Protein AF-I7BKM7-F1 (afdb_monomer_lite)

Secondary structure (DSSP, 8-state):
-PPPPEEEEE--HHHHHHHS-HHHHHHHHHHHHHHHHHSEEEEEE-S-HHHHHHHHHHTT--S-EEEEGGGTEEEETTTTEEEEE--B-HHHHHHHHHHHHHTT-EEEEEETTS-EEEES--TT-GGGG--S---S------EEE--SHHHHHHHHHHS-EEEEEEE---SSHHHHHHHHHHHHHHHHHH--SEEEEEETTEEEEEETT--HHHHHHHHHT--HHHHHHHEEEEESSS--HHHHTTSSEEEEEGGGHHHHHTTT-GGG-EEE-STTHHHHHHHHTGGGTTSS--STHHHHHH-SEEE-TT--TT---SEEEEETTTTEEEE----HHHHEE------S---TTEEEEE--HHHHHHHHS---

Foldseek 3Di:
DQAFFEEEEADEVLLCVLPDDPVLVLLVLVLLLLLQVRGAYEYEYAHQPVVVLVSCVVSPRQFHWYAYQQRQWIATNNVRGTDHGDFDDLVLVLLLVVLCVVVVWKKWWQFPVSAIAIENDDPPPCPVSPDDDDPDDPDDDDHHYDDDPVVVNVCSVPTGTFKMKTFAPDPDQVVLVVVVCVSVVVSCVVDVQWDWDDFRGMIIIGGPPDDPLVSVCVVSVHDSLVNLQRYAYEYAGDDPCVSQVSHQAYEYACVCVVVCVVVVCLLRYAHEDDDSRVSVVCVVQVVSRNDNPRGVVVLLVLQPEEAADVQPPVQQRQKWKQFSVVSYTYGDRQDPCRSHDDDDPDPDDPDPGIDMDGGDPVRVVVSPDDDD

Structure (mmCIF, N/CA/C/O backbone):
data_AF-I7BKM7-F1
#
_entry.id   AF-I7BKM7-F1
#
loop_
_atom_site.group_PDB
_atom_site.id
_atom_site.type_symbol
_atom_site.label_atom_id
_atom_site.label_alt_id
_atom_site.label_comp_id
_atom_site.label_asym_id
_atom_site.label_entity_id
_atom_site.label_seq_id
_atom_site.pdbx_PDB_ins_code
_atom_site.Cartn_x
_atom_site.Cartn_y
_atom_site.Cartn_z
_atom_site.occupancy
_atom_site.B_iso_or_equiv
_atom_site.auth_seq_id
_atom_site.auth_comp_id
_atom_site.auth_asym_id
_atom_site.auth_atom_id
_atom_site.pdbx_PDB_model_num
ATOM 1 N N . MET A 1 1 ? -14.980 -18.757 15.001 1.00 40.19 1 MET A N 1
ATOM 2 C CA . MET A 1 1 ? -13.697 -18.022 15.042 1.00 40.19 1 MET A CA 1
ATOM 3 C C . MET A 1 1 ? -14.010 -16.544 15.179 1.00 40.19 1 MET A C 1
ATOM 5 O O . MET A 1 1 ? -14.786 -16.047 14.375 1.00 40.19 1 MET A O 1
ATOM 9 N N . LYS A 1 2 ? -13.504 -15.871 16.219 1.00 50.34 2 LYS A N 1
ATOM 10 C CA . LYS A 1 2 ? -13.590 -14.405 16.313 1.00 50.34 2 LYS A CA 1
ATOM 11 C C . LYS A 1 2 ? -12.584 -13.833 15.314 1.00 50.34 2 LYS A C 1
ATOM 13 O O . LYS A 1 2 ? -11.431 -14.249 15.342 1.00 50.34 2 LYS A O 1
ATOM 18 N N . THR A 1 3 ? -13.023 -12.984 14.393 1.00 55.53 3 THR A N 1
ATOM 19 C CA . THR A 1 3 ? -12.129 -12.377 13.400 1.00 55.53 3 THR A CA 1
ATOM 20 C C . THR A 1 3 ? -11.441 -11.185 14.044 1.00 55.53 3 THR A C 1
ATOM 22 O O . THR A 1 3 ? -12.110 -10.251 14.474 1.00 55.53 3 THR A O 1
ATOM 25 N N . GLU A 1 4 ? -10.120 -11.246 14.157 1.00 72.94 4 GLU A N 1
ATOM 26 C CA . GLU A 1 4 ? -9.304 -10.138 14.651 1.00 72.94 4 GLU A CA 1
ATOM 27 C C . GLU A 1 4 ? -9.425 -8.921 13.719 1.00 72.94 4 GLU A C 1
ATOM 29 O O . GLU A 1 4 ? -9.631 -9.064 12.509 1.00 72.94 4 GLU A O 1
ATOM 34 N N . LYS A 1 5 ? -9.308 -7.716 14.289 1.00 85.56 5 LYS A N 1
ATOM 35 C CA . LYS A 1 5 ? -9.273 -6.459 13.530 1.00 85.56 5 LYS A CA 1
ATOM 36 C C . LYS A 1 5 ? -8.118 -6.502 12.526 1.00 85.56 5 LYS A C 1
ATOM 38 O O . LYS A 1 5 ? -7.063 -7.078 12.795 1.00 85.56 5 LYS A O 1
ATOM 43 N N . ILE A 1 6 ? -8.319 -5.870 11.377 1.00 91.06 6 ILE A N 1
ATOM 44 C CA . ILE A 1 6 ? -7.336 -5.801 10.299 1.00 91.06 6 ILE A CA 1
ATOM 45 C C . ILE A 1 6 ? -6.818 -4.374 10.258 1.00 91.06 6 ILE A C 1
ATOM 47 O O . ILE A 1 6 ? -7.553 -3.466 9.881 1.00 91.06 6 ILE A O 1
ATOM 51 N N . VAL A 1 7 ? -5.557 -4.171 10.623 1.00 92.94 7 VAL A N 1
ATOM 52 C CA . VAL A 1 7 ? -4.920 -2.855 10.545 1.00 92.94 7 VAL A CA 1
ATOM 53 C C . VAL A 1 7 ? -3.999 -2.840 9.336 1.00 92.94 7 VAL A C 1
ATOM 55 O O . VAL A 1 7 ? -3.058 -3.624 9.250 1.00 92.94 7 VAL A O 1
ATOM 58 N N . ALA A 1 8 ? -4.286 -1.961 8.384 1.00 95.12 8 ALA A N 1
ATOM 59 C CA . ALA A 1 8 ? -3.569 -1.854 7.128 1.00 95.12 8 ALA A CA 1
ATOM 60 C C . ALA A 1 8 ? -2.887 -0.493 6.992 1.00 95.12 8 ALA A C 1
ATOM 62 O O . ALA A 1 8 ? -3.548 0.543 7.014 1.00 95.12 8 ALA A O 1
ATOM 63 N N . PHE A 1 9 ? -1.579 -0.504 6.761 1.00 93.94 9 PHE A N 1
ATOM 64 C CA . PHE A 1 9 ? -0.779 0.685 6.498 1.00 93.94 9 PHE A CA 1
ATOM 65 C C . PHE A 1 9 ? -0.341 0.726 5.037 1.00 93.94 9 PHE A C 1
ATOM 67 O O . PHE A 1 9 ? 0.301 -0.204 4.558 1.00 93.94 9 PHE A O 1
ATOM 74 N N . GLN A 1 10 ? -0.639 1.815 4.335 1.00 91.88 10 GLN A N 1
ATOM 75 C CA . GLN A 1 10 ? 0.037 2.181 3.093 1.00 91.88 10 GLN A CA 1
ATOM 76 C C . GLN A 1 10 ? 1.260 3.029 3.445 1.00 91.88 10 GLN A C 1
ATOM 78 O O . GLN A 1 10 ? 1.138 4.148 3.958 1.00 91.88 10 GLN A O 1
ATOM 83 N N . ILE A 1 11 ? 2.437 2.457 3.211 1.00 88.94 11 ILE A N 1
ATOM 84 C CA . ILE A 1 11 ? 3.701 2.921 3.773 1.00 88.94 11 ILE A CA 1
ATOM 85 C C . ILE A 1 11 ? 4.809 2.852 2.722 1.00 88.94 11 ILE A C 1
ATOM 87 O O . ILE A 1 11 ? 4.874 1.933 1.905 1.00 88.94 11 ILE A O 1
ATOM 91 N N . ASP A 1 12 ? 5.701 3.829 2.753 1.00 85.00 12 ASP A N 1
ATOM 92 C CA . ASP A 1 12 ? 6.950 3.806 1.999 1.00 85.00 12 ASP A CA 1
ATOM 93 C C . ASP A 1 12 ? 8.079 3.746 3.019 1.00 85.00 12 ASP A C 1
ATOM 95 O O . ASP A 1 12 ? 8.398 4.738 3.677 1.00 85.00 12 ASP A O 1
ATOM 99 N N . PHE A 1 13 ? 8.631 2.548 3.199 1.00 84.50 13 PHE A N 1
ATOM 100 C CA . PHE A 1 13 ? 9.679 2.300 4.184 1.00 84.50 13 PHE A CA 1
ATOM 101 C C . PHE A 1 13 ? 10.961 3.046 3.839 1.00 84.50 13 PHE A C 1
ATOM 103 O O . PHE A 1 13 ? 11.694 3.444 4.739 1.00 84.50 13 PHE A O 1
ATOM 110 N N . PHE A 1 14 ? 11.213 3.264 2.547 1.00 79.25 14 PHE A N 1
ATOM 111 C CA . PHE A 1 14 ? 12.371 4.019 2.098 1.00 79.25 14 PHE A CA 1
ATOM 112 C C . PHE A 1 14 ? 12.242 5.487 2.494 1.00 79.25 14 PHE A C 1
ATOM 114 O O . PHE A 1 14 ? 13.171 6.111 3.002 1.00 79.25 14 PHE A O 1
ATOM 121 N N . ARG A 1 15 ? 11.046 6.043 2.322 1.00 78.00 15 ARG A N 1
ATOM 122 C CA . ARG A 1 15 ? 10.747 7.386 2.801 1.00 78.00 15 ARG A CA 1
ATOM 123 C C . ARG A 1 15 ? 10.852 7.475 4.322 1.00 78.00 15 ARG A C 1
ATOM 125 O O . ARG A 1 15 ? 11.518 8.382 4.805 1.00 78.00 15 ARG A O 1
ATOM 132 N N . LEU A 1 16 ? 10.257 6.541 5.067 1.00 80.25 16 LEU A N 1
ATOM 133 C CA . LEU A 1 16 ? 10.351 6.540 6.532 1.00 80.25 16 LEU A CA 1
ATOM 134 C C . LEU A 1 16 ? 11.800 6.521 7.022 1.00 80.25 16 LEU A C 1
ATOM 136 O O . LEU A 1 16 ? 12.134 7.294 7.913 1.00 80.25 16 LEU A O 1
ATOM 140 N N . SER A 1 17 ? 12.663 5.697 6.418 1.00 78.25 17 SER A N 1
ATOM 141 C CA . SER A 1 17 ? 14.074 5.611 6.814 1.00 78.25 17 SER A CA 1
ATOM 142 C C . SER A 1 17 ? 14.863 6.899 6.581 1.00 78.25 17 SER A C 1
ATOM 144 O O . SER A 1 17 ? 15.891 7.100 7.217 1.00 78.25 17 SER A O 1
ATOM 146 N N . ASN A 1 18 ? 14.410 7.744 5.652 1.00 74.44 18 ASN A N 1
ATOM 147 C CA . ASN A 1 18 ? 15.063 9.010 5.318 1.00 74.44 18 ASN A CA 1
ATOM 148 C C . ASN A 1 18 ? 14.456 10.205 6.057 1.00 74.44 18 ASN A C 1
ATOM 150 O O . ASN A 1 18 ? 15.089 11.248 6.160 1.00 74.44 18 ASN A O 1
ATOM 154 N N . GLU A 1 19 ? 13.202 10.093 6.488 1.00 76.44 19 GLU A N 1
ATOM 155 C CA . GLU A 1 19 ? 12.421 11.227 6.967 1.00 76.44 19 GLU A CA 1
ATOM 156 C C . GLU A 1 19 ? 12.237 11.281 8.482 1.00 76.44 19 GLU A C 1
ATOM 158 O O . GLU A 1 19 ? 11.870 12.350 8.967 1.00 76.44 19 GLU A O 1
ATOM 163 N N . LEU A 1 20 ? 12.418 10.158 9.180 1.00 78.69 20 LEU A N 1
ATOM 164 C CA . LEU A 1 20 ? 12.252 10.047 10.626 1.00 78.69 20 LEU A CA 1
ATOM 165 C C . LEU A 1 20 ? 13.605 9.898 11.329 1.00 78.69 20 LEU A C 1
ATOM 167 O O . LEU A 1 20 ? 14.509 9.224 10.826 1.00 78.69 20 LEU A O 1
ATOM 171 N N . THR A 1 21 ? 13.730 10.485 12.518 1.00 83.56 21 THR A N 1
ATOM 172 C CA . THR A 1 21 ? 14.879 10.268 13.403 1.00 83.56 21 THR A CA 1
ATOM 173 C C . THR A 1 21 ? 14.883 8.843 13.956 1.00 83.56 21 THR A C 1
ATOM 175 O O . THR A 1 21 ? 13.918 8.082 13.837 1.00 83.56 21 THR A O 1
ATOM 178 N N . ARG A 1 22 ? 15.988 8.447 14.598 1.00 84.12 22 ARG A N 1
ATOM 179 C CA . ARG A 1 22 ? 16.074 7.126 15.228 1.00 84.12 22 ARG A CA 1
ATOM 180 C C . ARG A 1 22 ? 15.066 6.988 16.371 1.00 84.12 22 ARG A C 1
ATOM 182 O O . ARG A 1 22 ? 14.492 5.912 16.534 1.00 84.12 22 ARG A O 1
ATOM 189 N N . GLU A 1 23 ? 14.857 8.047 17.144 1.00 85.62 23 GLU A N 1
ATOM 190 C CA . GLU A 1 23 ? 13.867 8.098 18.219 1.00 85.62 23 GLU A CA 1
ATOM 191 C C . GLU A 1 23 ? 12.449 7.926 17.655 1.00 85.62 23 GLU A C 1
ATOM 193 O O . GLU A 1 23 ? 11.732 7.025 18.085 1.00 85.62 23 GLU A O 1
ATOM 198 N N . GLU A 1 24 ? 12.086 8.681 16.614 1.00 86.31 24 GLU A N 1
ATOM 199 C CA . GLU A 1 24 ? 10.772 8.588 15.957 1.00 86.31 24 GLU A CA 1
ATOM 200 C C . GLU A 1 24 ? 10.531 7.207 15.326 1.00 86.31 24 GLU A C 1
ATOM 202 O O . GLU A 1 24 ? 9.428 6.654 15.397 1.00 86.31 24 GLU A O 1
ATOM 207 N N . LEU A 1 25 ? 11.562 6.607 14.721 1.00 87.50 25 LEU A N 1
ATOM 208 C CA . LEU A 1 25 ? 11.489 5.236 14.214 1.00 87.50 25 LEU A CA 1
ATOM 209 C C . LEU A 1 25 ? 11.317 4.224 15.352 1.00 87.50 25 LEU A C 1
ATOM 211 O O . LEU A 1 25 ? 10.530 3.289 15.214 1.00 87.50 25 LEU A O 1
ATOM 215 N N . THR A 1 26 ? 11.985 4.425 16.488 1.00 89.31 26 THR A N 1
ATOM 216 C CA . THR A 1 26 ? 11.822 3.564 17.669 1.00 89.31 26 THR A CA 1
ATOM 217 C C . THR A 1 26 ? 10.379 3.602 18.163 1.00 89.31 26 THR A C 1
ATOM 219 O O . THR A 1 26 ? 9.762 2.549 18.332 1.00 89.31 26 THR A O 1
ATOM 222 N N . GLU A 1 27 ? 9.803 4.794 18.316 1.00 90.00 27 GLU A N 1
ATOM 223 C CA . GLU A 1 27 ? 8.405 4.971 18.726 1.00 90.00 27 GLU A CA 1
ATOM 224 C C . GLU A 1 27 ? 7.426 4.353 17.718 1.00 90.00 27 GLU A C 1
ATOM 226 O O . GLU A 1 27 ? 6.495 3.633 18.100 1.00 90.00 27 GLU A O 1
ATOM 231 N N . THR A 1 28 ? 7.680 4.569 16.423 1.00 90.88 28 THR A N 1
ATOM 232 C CA . THR A 1 28 ? 6.908 3.994 15.315 1.00 90.88 28 THR A CA 1
ATOM 233 C C . THR A 1 28 ? 6.889 2.470 15.388 1.00 90.88 28 THR A C 1
ATOM 235 O O . THR A 1 28 ? 5.823 1.853 15.382 1.00 90.88 28 THR A O 1
ATOM 238 N N . PHE A 1 29 ? 8.057 1.833 15.470 1.00 92.50 29 PHE A N 1
ATOM 239 C CA . PHE A 1 29 ? 8.153 0.376 15.474 1.00 92.50 29 PHE A CA 1
ATOM 240 C C . PHE A 1 29 ? 7.686 -0.246 16.786 1.00 92.50 29 PHE A C 1
ATOM 242 O O . PHE A 1 29 ? 7.137 -1.350 16.765 1.00 92.50 29 PHE A O 1
ATOM 249 N N . GLN A 1 30 ? 7.806 0.465 17.907 1.00 92.94 30 GLN A N 1
ATOM 250 C CA . GLN A 1 30 ? 7.190 0.053 19.162 1.00 92.94 30 GLN A CA 1
ATOM 251 C C . GLN A 1 30 ? 5.660 0.030 19.038 1.00 92.94 30 GLN A C 1
ATOM 253 O O . GLN A 1 30 ? 5.036 -0.970 19.397 1.00 92.94 30 GLN A O 1
ATOM 258 N N . LEU A 1 31 ? 5.050 1.076 18.467 1.00 92.38 31 LEU A N 1
ATOM 259 C CA . LEU A 1 31 ? 3.611 1.096 18.191 1.00 92.38 31 LEU A CA 1
ATOM 260 C C . LEU A 1 31 ? 3.207 -0.051 17.254 1.00 92.38 31 LEU A C 1
ATOM 262 O O . LEU A 1 31 ? 2.275 -0.789 17.560 1.00 92.38 31 LEU A O 1
ATOM 266 N N . LEU A 1 32 ? 3.907 -0.229 16.129 1.00 94.06 32 LEU A N 1
ATOM 267 C CA . LEU A 1 32 ? 3.598 -1.288 15.163 1.00 94.06 32 LEU A CA 1
ATOM 268 C C . LEU A 1 32 ? 3.724 -2.684 15.781 1.00 94.06 32 LEU A C 1
ATOM 270 O O . LEU A 1 32 ? 2.880 -3.541 15.520 1.00 94.06 32 LEU A O 1
ATOM 274 N N . ARG A 1 33 ? 4.734 -2.912 16.632 1.00 93.56 33 ARG A N 1
ATOM 275 C CA . ARG A 1 33 ? 4.903 -4.166 17.377 1.00 93.56 33 ARG A CA 1
ATOM 276 C C . ARG A 1 33 ? 3.692 -4.428 18.258 1.00 93.56 33 ARG A C 1
ATOM 278 O O . ARG A 1 33 ? 3.137 -5.521 18.208 1.00 93.56 33 ARG A O 1
ATOM 285 N N . GLU A 1 34 ? 3.250 -3.434 19.013 1.00 91.50 34 GLU A N 1
ATOM 286 C CA . GLU A 1 34 ? 2.069 -3.571 19.859 1.00 91.50 34 GLU A CA 1
ATOM 287 C C . GLU A 1 34 ? 0.795 -3.800 19.038 1.00 91.50 34 GLU A C 1
ATOM 289 O O . GLU A 1 34 ? 0.055 -4.735 19.331 1.00 91.50 34 GLU A O 1
ATOM 294 N N . ILE A 1 35 ? 0.567 -3.034 17.964 1.00 91.81 35 ILE A N 1
ATOM 295 C CA . ILE A 1 35 ? -0.566 -3.249 17.049 1.00 91.81 35 ILE A CA 1
ATOM 296 C C . ILE A 1 35 ? -0.562 -4.687 16.520 1.00 91.81 35 ILE A C 1
ATOM 298 O O . ILE A 1 35 ? -1.615 -5.324 16.495 1.00 91.81 35 ILE A O 1
ATOM 302 N N . SER A 1 36 ? 0.608 -5.212 16.145 1.00 91.75 36 SER A N 1
ATOM 303 C CA . SER A 1 36 ? 0.764 -6.559 15.585 1.00 91.75 36 SER A CA 1
ATOM 304 C C . SER A 1 36 ? 0.426 -7.693 16.561 1.00 91.75 36 SER A C 1
ATOM 306 O O . SER A 1 36 ? 0.129 -8.798 16.118 1.00 91.75 36 SER A O 1
ATOM 308 N N . ILE A 1 37 ? 0.457 -7.433 17.874 1.00 88.25 37 ILE A N 1
ATOM 309 C CA . ILE A 1 37 ? 0.094 -8.413 18.911 1.00 88.25 37 ILE A CA 1
ATOM 310 C C . ILE A 1 37 ? -1.428 -8.564 19.009 1.00 88.25 37 ILE A C 1
ATOM 312 O O . ILE A 1 37 ? -1.919 -9.665 19.241 1.00 88.25 37 ILE A O 1
ATOM 316 N N . TYR A 1 38 ? -2.171 -7.468 18.834 1.00 84.94 38 TYR A N 1
ATOM 317 C CA . TYR A 1 38 ? -3.627 -7.443 19.022 1.00 84.94 38 TYR A CA 1
ATOM 318 C C . TYR A 1 38 ? -4.425 -7.532 17.711 1.00 84.94 38 TYR A C 1
ATOM 320 O O . TYR A 1 38 ? -5.642 -7.717 17.744 1.00 84.94 38 TYR A O 1
ATOM 328 N N . ASN A 1 39 ? -3.772 -7.359 16.557 1.00 89.06 39 ASN A N 1
ATOM 329 C CA . ASN A 1 39 ? -4.437 -7.196 15.266 1.00 89.06 39 ASN A CA 1
ATOM 330 C C . ASN A 1 39 ? -3.701 -7.927 14.141 1.00 89.06 39 ASN A C 1
ATOM 332 O O . ASN A 1 39 ? -2.481 -8.095 14.159 1.00 89.06 39 ASN A O 1
ATOM 336 N N . GLN A 1 40 ? -4.442 -8.239 13.078 1.00 92.19 40 GLN A N 1
ATOM 337 C CA . GLN A 1 40 ? -3.869 -8.676 11.811 1.00 92.19 40 GLN A CA 1
ATOM 338 C C . GLN A 1 40 ? -3.280 -7.463 11.084 1.00 92.19 40 GLN A C 1
ATOM 340 O O . GLN A 1 40 ? -4.003 -6.664 10.484 1.00 92.19 40 GLN A O 1
ATOM 345 N N . LEU A 1 41 ? -1.959 -7.313 11.177 1.00 95.38 41 LEU A N 1
ATOM 346 C CA . LEU A 1 41 ? -1.224 -6.171 10.641 1.00 95.38 41 LEU A CA 1
ATOM 347 C C . LEU A 1 41 ? -0.777 -6.408 9.193 1.00 95.38 41 LEU A C 1
ATOM 349 O O . LEU A 1 41 ? -0.091 -7.385 8.889 1.00 95.38 41 LEU A O 1
ATOM 353 N N . PHE A 1 42 ? -1.131 -5.481 8.307 1.00 96.81 42 PHE A N 1
ATOM 354 C CA . PHE A 1 42 ? -0.770 -5.491 6.893 1.00 96.81 42 PHE A CA 1
ATOM 355 C C . PHE A 1 42 ? -0.044 -4.206 6.511 1.00 96.81 42 PHE A C 1
ATOM 357 O O . PHE A 1 42 ? -0.519 -3.109 6.794 1.00 96.81 42 PHE A O 1
ATOM 364 N N . PHE A 1 43 ? 1.062 -4.335 5.789 1.00 96.00 43 PHE A N 1
ATOM 365 C CA . PHE A 1 43 ? 1.772 -3.215 5.186 1.00 96.00 43 PHE A CA 1
ATOM 366 C C . PHE A 1 43 ? 1.727 -3.336 3.673 1.00 96.00 43 PHE A C 1
ATOM 368 O O . PHE A 1 43 ? 2.180 -4.329 3.113 1.00 96.00 43 PHE A O 1
ATOM 375 N N . PHE A 1 44 ? 1.209 -2.316 3.010 1.00 94.00 44 PHE A N 1
ATOM 376 C CA . PHE A 1 44 ? 1.226 -2.174 1.566 1.00 94.00 44 PHE A CA 1
ATOM 377 C C . PHE A 1 44 ? 2.318 -1.188 1.188 1.00 94.00 44 PHE A C 1
ATOM 379 O O . PHE A 1 44 ? 2.321 -0.053 1.669 1.00 94.00 44 PHE A O 1
ATOM 386 N N . THR A 1 45 ? 3.241 -1.619 0.334 1.00 89.44 45 THR A N 1
ATOM 387 C CA . THR A 1 45 ? 4.382 -0.796 -0.051 1.00 89.44 45 THR A CA 1
ATOM 388 C C . THR A 1 45 ? 4.815 -1.048 -1.489 1.00 89.44 45 THR A C 1
ATOM 390 O O . THR A 1 45 ? 4.708 -2.166 -2.001 1.00 89.44 45 THR A O 1
ATOM 393 N N . ASN A 1 46 ? 5.334 0.005 -2.115 1.00 80.81 46 ASN A N 1
ATOM 394 C CA . ASN A 1 46 ? 6.067 -0.075 -3.378 1.00 80.81 46 ASN A CA 1
ATOM 395 C C . ASN A 1 46 ? 7.584 0.049 -3.150 1.00 80.81 46 ASN A C 1
ATOM 397 O O . ASN A 1 46 ? 8.352 0.060 -4.105 1.00 80.81 46 ASN A O 1
ATOM 401 N N . SER A 1 47 ? 8.043 0.134 -1.893 1.00 79.56 47 SER A N 1
ATOM 402 C CA . SER A 1 47 ? 9.472 0.079 -1.591 1.00 79.56 47 SER A CA 1
ATOM 403 C C . SER A 1 47 ? 10.053 -1.279 -2.033 1.00 79.56 47 SER A C 1
ATOM 405 O O . SER A 1 47 ? 9.354 -2.298 -1.961 1.00 79.56 47 SER A O 1
ATOM 407 N N . PRO A 1 48 ? 11.336 -1.340 -2.444 1.00 75.56 48 PRO A N 1
ATOM 408 C CA . PRO A 1 48 ? 11.960 -2.589 -2.869 1.00 75.56 48 PRO A CA 1
ATOM 409 C C . PRO A 1 48 ? 11.834 -3.695 -1.813 1.00 75.56 48 PRO A C 1
ATOM 411 O O . PRO A 1 48 ? 11.986 -3.449 -0.611 1.00 75.56 48 PRO A O 1
ATOM 414 N N . CYS A 1 49 ? 11.575 -4.921 -2.273 1.00 81.88 49 CYS A N 1
ATOM 415 C CA . CYS A 1 49 ? 11.311 -6.084 -1.420 1.00 81.88 49 CYS A CA 1
ATOM 416 C C . CYS A 1 49 ? 12.461 -6.346 -0.432 1.00 81.88 49 CYS A C 1
ATOM 418 O O . CYS A 1 49 ? 12.241 -6.351 0.779 1.00 81.88 49 CYS A O 1
ATOM 420 N N . ASP A 1 50 ? 13.693 -6.482 -0.933 1.00 80.31 50 ASP A N 1
ATOM 421 C CA . ASP A 1 50 ? 14.863 -6.803 -0.102 1.00 80.31 50 ASP A CA 1
ATOM 422 C C . ASP A 1 50 ? 15.172 -5.704 0.917 1.00 80.31 50 ASP A C 1
ATOM 424 O O . ASP A 1 50 ? 15.440 -5.997 2.085 1.00 80.31 50 ASP A O 1
ATOM 428 N N . PHE A 1 51 ? 15.062 -4.438 0.499 1.00 81.38 51 PHE A N 1
ATOM 429 C CA . PHE A 1 51 ? 15.201 -3.295 1.398 1.00 81.38 51 PHE A CA 1
ATOM 430 C C . PHE A 1 51 ? 14.172 -3.360 2.525 1.00 81.38 51 PHE A C 1
ATOM 432 O O . PHE A 1 51 ? 14.532 -3.273 3.694 1.00 81.38 51 PHE A O 1
ATOM 439 N N . THR A 1 52 ? 12.899 -3.553 2.182 1.00 86.56 52 THR A N 1
ATOM 440 C CA . THR A 1 52 ? 11.813 -3.552 3.162 1.00 86.56 52 THR A CA 1
ATOM 441 C C . THR A 1 52 ? 11.946 -4.708 4.147 1.00 86.56 52 THR A C 1
ATOM 443 O O . THR A 1 52 ? 11.805 -4.507 5.349 1.00 86.56 52 THR A O 1
ATOM 446 N N . ILE A 1 53 ? 12.245 -5.918 3.661 1.00 88.94 53 ILE A N 1
ATOM 447 C CA . ILE A 1 53 ? 12.440 -7.092 4.522 1.00 88.94 53 ILE A CA 1
ATOM 448 C C . ILE A 1 53 ? 13.597 -6.847 5.490 1.00 88.94 53 ILE A C 1
ATOM 450 O O . ILE A 1 53 ? 13.467 -7.142 6.678 1.00 88.94 53 ILE A O 1
ATOM 454 N N . LYS A 1 54 ? 14.713 -6.289 5.005 1.00 85.88 54 LYS A N 1
ATOM 455 C CA . LYS A 1 54 ? 15.850 -5.932 5.856 1.00 85.88 54 LYS A CA 1
ATOM 456 C C . LYS A 1 54 ? 15.470 -4.862 6.880 1.00 85.88 54 LYS A C 1
ATOM 458 O O . LYS A 1 54 ? 15.700 -5.068 8.061 1.00 85.88 54 LYS A O 1
ATOM 463 N N . PHE A 1 55 ? 14.826 -3.780 6.450 1.00 87.38 55 PHE A N 1
ATOM 464 C CA . PHE A 1 55 ? 14.415 -2.681 7.323 1.00 87.38 55 PHE A CA 1
ATOM 465 C C . PHE A 1 55 ? 13.501 -3.164 8.458 1.00 87.38 55 PHE A C 1
ATOM 467 O O . PHE A 1 55 ? 13.739 -2.875 9.623 1.00 87.38 55 PHE A O 1
ATOM 474 N N . ILE A 1 56 ? 12.497 -3.979 8.136 1.00 91.12 56 ILE A N 1
ATOM 475 C CA . ILE A 1 56 ? 11.589 -4.580 9.121 1.00 91.12 56 ILE A CA 1
ATOM 476 C C . ILE A 1 56 ? 12.325 -5.499 10.109 1.00 91.12 56 ILE A C 1
ATOM 478 O O . ILE A 1 56 ? 11.973 -5.530 11.289 1.00 91.12 56 ILE A O 1
ATOM 482 N N . ARG A 1 57 ? 13.336 -6.244 9.641 1.00 89.31 57 ARG A N 1
ATOM 483 C CA . ARG A 1 57 ? 14.179 -7.100 10.492 1.00 89.31 57 ARG A CA 1
ATOM 484 C C . ARG A 1 57 ? 15.077 -6.287 11.417 1.00 89.31 57 ARG A C 1
ATOM 486 O O . ARG A 1 57 ? 15.156 -6.624 12.591 1.00 89.31 57 ARG A O 1
ATOM 493 N N . ASP A 1 58 ? 15.700 -5.227 10.907 1.00 88.56 58 ASP A N 1
ATOM 494 C CA . ASP A 1 58 ? 16.581 -4.341 11.679 1.00 88.56 58 ASP A CA 1
ATOM 495 C C . ASP A 1 58 ? 15.816 -3.646 12.823 1.00 88.56 58 ASP A C 1
ATOM 497 O O . ASP A 1 58 ? 16.382 -3.387 13.882 1.00 88.56 58 ASP A O 1
ATOM 501 N N . TRP A 1 59 ? 14.513 -3.405 12.636 1.00 90.31 59 TRP A N 1
ATOM 502 C CA . TRP A 1 59 ? 13.601 -2.874 13.657 1.00 90.31 59 TRP A CA 1
ATOM 503 C C . TRP A 1 59 ? 12.796 -3.949 14.412 1.00 90.31 59 TRP A C 1
ATOM 505 O O . TRP A 1 59 ? 11.891 -3.630 15.188 1.00 90.31 59 TRP A O 1
ATOM 515 N N . GLU A 1 60 ? 13.127 -5.227 14.206 1.00 91.62 60 GLU A N 1
ATOM 516 C CA . GLU A 1 60 ? 12.606 -6.373 14.955 1.00 91.62 60 GLU A CA 1
ATOM 517 C C . GLU A 1 60 ? 11.066 -6.434 15.056 1.00 91.62 60 GLU A C 1
ATOM 519 O O . GLU A 1 60 ? 10.503 -6.736 16.114 1.00 91.62 60 GLU A O 1
ATOM 524 N N . LEU A 1 61 ? 10.334 -6.131 13.981 1.00 93.50 61 LEU A N 1
ATOM 525 C CA . LEU A 1 61 ? 8.881 -6.315 14.000 1.00 93.50 61 LEU A CA 1
ATOM 526 C C . LEU A 1 61 ? 8.552 -7.824 13.941 1.00 93.50 61 LEU A C 1
ATOM 528 O O . LEU A 1 61 ? 9.001 -8.492 13.009 1.00 93.50 61 LEU A O 1
ATOM 532 N N . PRO A 1 62 ? 7.785 -8.393 14.893 1.00 88.81 62 PRO A N 1
ATOM 533 C CA . PRO A 1 62 ? 7.654 -9.847 15.001 1.00 88.81 62 PRO A CA 1
ATOM 534 C C . PRO A 1 62 ? 6.539 -10.438 14.129 1.00 88.81 62 PRO A C 1
ATOM 536 O O . PRO A 1 62 ? 6.640 -11.583 13.690 1.00 88.81 62 PRO A O 1
ATOM 539 N N . LEU A 1 63 ? 5.461 -9.685 13.896 1.00 93.50 63 LEU A N 1
ATOM 540 C CA . LEU A 1 63 ? 4.222 -10.176 13.296 1.00 93.50 63 LEU A CA 1
ATOM 541 C C . LEU A 1 63 ? 3.712 -9.221 12.211 1.00 93.50 63 LEU A C 1
ATOM 543 O O . LEU A 1 63 ? 4.013 -8.028 12.204 1.00 93.50 63 LEU A O 1
ATOM 547 N N . GLY A 1 64 ? 2.907 -9.773 11.305 1.00 95.38 64 GLY A N 1
ATOM 548 C CA . GLY A 1 64 ? 2.262 -9.052 10.212 1.00 95.38 64 GLY A CA 1
ATOM 549 C C . GLY A 1 64 ? 2.645 -9.567 8.827 1.00 95.38 64 GLY A C 1
ATOM 550 O O . GLY A 1 64 ? 3.404 -10.532 8.667 1.00 95.38 64 GLY A O 1
ATOM 551 N N . TYR A 1 65 ? 2.093 -8.904 7.817 1.00 97.19 65 TYR A N 1
ATOM 552 C CA . TYR A 1 65 ? 2.283 -9.230 6.410 1.00 97.19 65 TYR A CA 1
ATOM 553 C C . TYR A 1 65 ? 2.782 -8.014 5.637 1.00 97.19 65 TYR A C 1
ATOM 555 O O . TYR A 1 65 ? 2.190 -6.937 5.708 1.00 97.19 65 TYR A O 1
ATOM 563 N N . LEU A 1 66 ? 3.843 -8.204 4.858 1.00 95.81 66 LEU A N 1
ATOM 564 C CA . LEU A 1 66 ? 4.325 -7.228 3.886 1.00 95.81 66 LEU A CA 1
ATOM 565 C C . LEU A 1 66 ? 3.737 -7.573 2.522 1.00 95.81 66 LEU A C 1
ATOM 567 O O . LEU A 1 66 ? 3.809 -8.718 2.076 1.00 95.81 66 LEU A O 1
ATOM 571 N N . ILE A 1 67 ? 3.138 -6.585 1.874 1.00 94.44 67 ILE A N 1
ATOM 572 C CA . ILE A 1 67 ? 2.483 -6.713 0.583 1.00 94.44 67 ILE A CA 1
ATOM 573 C C . ILE A 1 67 ? 3.185 -5.774 -0.394 1.00 94.44 67 ILE A C 1
ATOM 575 O O . ILE A 1 6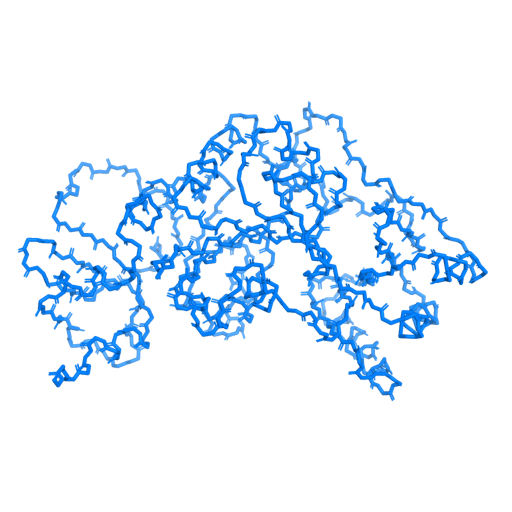7 ? 3.057 -4.552 -0.300 1.00 94.44 67 ILE A O 1
ATOM 579 N N . PHE A 1 68 ? 3.908 -6.371 -1.336 1.00 89.38 68 PHE A N 1
ATOM 580 C CA . PHE A 1 68 ? 4.755 -5.677 -2.304 1.00 89.38 68 PHE A CA 1
ATOM 581 C C . PHE A 1 68 ? 4.095 -5.576 -3.677 1.00 89.38 68 PHE A C 1
ATOM 583 O O . PHE A 1 68 ? 3.171 -6.340 -3.989 1.00 89.38 68 PHE A O 1
ATOM 590 N N . ASN A 1 69 ? 4.640 -4.697 -4.525 1.00 82.69 69 ASN A N 1
ATOM 591 C CA . ASN A 1 69 ? 4.396 -4.677 -5.971 1.00 82.69 69 ASN A CA 1
ATOM 592 C C . ASN A 1 69 ? 2.893 -4.655 -6.293 1.00 82.69 69 ASN A C 1
ATOM 594 O O . ASN A 1 69 ? 2.354 -5.551 -6.947 1.00 82.69 69 ASN A O 1
ATOM 598 N N . SER A 1 70 ? 2.188 -3.678 -5.715 1.00 78.31 70 SER A N 1
ATOM 599 C CA . SER A 1 70 ? 0.736 -3.494 -5.871 1.00 78.31 70 SER A CA 1
ATOM 600 C C . SER A 1 70 ? -0.127 -4.712 -5.484 1.00 78.31 70 SER A C 1
ATOM 602 O O . SER A 1 70 ? -1.224 -4.913 -6.012 1.00 78.31 70 SER A O 1
ATOM 604 N N . GLY A 1 71 ? 0.332 -5.535 -4.537 1.00 83.38 71 GLY A N 1
ATOM 605 C CA . GLY A 1 71 ? -0.417 -6.708 -4.073 1.00 83.38 71 GLY A CA 1
ATOM 606 C C . GLY A 1 71 ? -0.003 -8.033 -4.699 1.00 83.38 71 GLY A C 1
ATOM 607 O O . GLY A 1 71 ? -0.661 -9.037 -4.431 1.00 83.38 71 GLY A O 1
ATOM 608 N N . ALA A 1 72 ? 1.046 -8.036 -5.523 1.00 88.69 72 ALA A N 1
ATOM 609 C CA . ALA A 1 72 ? 1.512 -9.207 -6.254 1.00 88.69 72 ALA A CA 1
ATOM 610 C C . ALA A 1 72 ? 2.307 -10.201 -5.402 1.00 88.69 72 ALA A C 1
ATOM 612 O O . ALA A 1 72 ? 2.341 -11.379 -5.735 1.00 88.69 72 ALA A O 1
ATOM 613 N N . CYS A 1 73 ? 2.931 -9.762 -4.310 1.00 92.38 73 CYS A N 1
ATOM 614 C CA . CYS A 1 73 ? 3.695 -10.636 -3.425 1.00 92.38 73 CYS A CA 1
ATOM 615 C C . CYS A 1 73 ? 3.324 -10.361 -1.972 1.00 92.38 73 CYS A C 1
ATOM 617 O O . CYS A 1 73 ? 3.311 -9.207 -1.543 1.00 92.38 73 CYS A O 1
ATOM 619 N N . VAL A 1 74 ? 3.038 -11.423 -1.224 1.00 95.00 74 VAL A N 1
ATOM 620 C CA . VAL A 1 74 ? 2.797 -11.375 0.216 1.00 95.00 74 VAL A CA 1
ATOM 621 C C . VAL A 1 74 ? 3.910 -12.113 0.929 1.00 95.00 74 VAL A C 1
ATOM 623 O O . VAL A 1 74 ? 4.130 -13.300 0.691 1.00 95.00 74 VAL A O 1
ATOM 626 N N . TYR A 1 75 ? 4.557 -11.432 1.861 1.00 95.62 75 TYR A N 1
ATOM 627 C CA . TYR A 1 75 ? 5.563 -11.990 2.745 1.00 95.62 75 TYR A CA 1
ATOM 628 C C . TYR A 1 75 ? 5.051 -11.989 4.182 1.00 95.62 75 TYR A C 1
ATOM 630 O O . TYR A 1 75 ? 4.611 -10.963 4.698 1.00 95.62 75 TYR A O 1
ATOM 638 N N . SER A 1 76 ? 5.105 -13.147 4.834 1.00 96.75 76 SER A N 1
ATOM 639 C CA . SER A 1 76 ? 4.809 -13.266 6.260 1.00 96.75 76 SER A CA 1
ATOM 640 C C . SER A 1 76 ? 6.053 -12.902 7.060 1.00 96.75 76 SER A C 1
ATOM 642 O O . SER A 1 76 ? 7.091 -13.549 6.910 1.00 96.75 76 SER A O 1
ATOM 644 N N . ILE A 1 77 ? 5.940 -11.888 7.922 1.00 96.25 77 ILE A N 1
ATOM 645 C CA . ILE A 1 77 ? 7.036 -11.437 8.789 1.00 96.25 77 ILE A CA 1
ATOM 646 C C . ILE A 1 77 ? 7.415 -12.554 9.766 1.00 96.25 77 ILE A C 1
ATOM 648 O O . ILE A 1 77 ? 8.581 -12.934 9.843 1.00 96.25 77 ILE A O 1
ATOM 652 N N . ALA A 1 78 ? 6.415 -13.155 10.414 1.00 94.31 78 ALA A N 1
ATOM 653 C CA . ALA A 1 78 ? 6.606 -14.223 11.391 1.00 94.31 78 ALA A CA 1
ATOM 654 C C . ALA A 1 78 ? 7.253 -15.478 10.782 1.00 94.31 78 ALA A C 1
ATOM 656 O O . ALA A 1 78 ? 8.208 -16.022 11.329 1.00 94.31 78 ALA A O 1
ATOM 657 N N . ALA A 1 79 ? 6.752 -15.934 9.626 1.00 94.75 79 ALA A N 1
ATOM 658 C CA . ALA A 1 79 ? 7.270 -17.132 8.963 1.00 94.75 79 ALA A CA 1
ATOM 659 C C . ALA A 1 79 ? 8.520 -16.867 8.107 1.00 94.75 79 ALA A C 1
ATOM 661 O O . ALA A 1 79 ? 9.084 -17.808 7.549 1.00 94.75 79 ALA A O 1
ATOM 662 N N . GLN A 1 80 ? 8.911 -15.599 7.963 1.00 93.69 80 GLN A N 1
ATOM 663 C CA . GLN A 1 80 ? 10.034 -15.130 7.156 1.00 93.69 80 GLN A CA 1
ATOM 664 C C . GLN A 1 80 ? 10.068 -15.691 5.725 1.00 93.69 80 GLN A C 1
ATOM 666 O O . GLN A 1 80 ? 11.122 -16.055 5.200 1.00 93.69 80 GLN A O 1
ATOM 671 N N . LYS A 1 81 ? 8.900 -15.788 5.085 1.00 94.31 81 LYS A N 1
ATOM 672 C CA . LYS A 1 81 ? 8.772 -16.347 3.734 1.00 94.31 81 LYS A CA 1
ATOM 673 C C . LYS A 1 81 ? 7.629 -15.719 2.951 1.00 94.31 81 LYS A C 1
ATOM 675 O O . LYS A 1 81 ? 6.663 -15.213 3.527 1.00 94.31 81 LYS A O 1
ATOM 680 N N . LYS A 1 82 ? 7.718 -15.818 1.623 1.00 93.94 82 LYS A N 1
ATOM 681 C CA . LYS A 1 82 ? 6.607 -15.519 0.713 1.00 93.94 82 LYS A CA 1
ATOM 682 C C . LYS A 1 82 ? 5.494 -16.549 0.925 1.00 93.94 82 LYS A C 1
ATOM 684 O O . LYS A 1 82 ? 5.770 -17.743 1.032 1.00 93.94 82 LYS A O 1
ATOM 689 N N . VAL A 1 83 ? 4.252 -16.087 1.039 1.00 94.56 83 VAL A N 1
ATOM 690 C CA . VAL A 1 83 ? 3.071 -16.932 1.305 1.00 94.56 83 VAL A CA 1
ATOM 691 C C . VAL A 1 83 ? 2.033 -16.880 0.190 1.00 94.56 83 VAL A C 1
ATOM 693 O O . VAL A 1 83 ? 1.214 -17.787 0.084 1.00 94.56 83 VAL A O 1
ATOM 696 N N . ALA A 1 84 ? 2.063 -15.842 -0.645 1.00 92.94 84 ALA A N 1
ATOM 697 C CA . ALA A 1 84 ? 1.223 -15.740 -1.828 1.00 92.94 84 ALA A CA 1
ATOM 698 C C . ALA A 1 84 ? 1.918 -14.889 -2.888 1.00 92.94 84 ALA A C 1
ATOM 700 O O . ALA A 1 84 ? 2.529 -13.867 -2.571 1.00 92.94 84 ALA A O 1
ATOM 701 N N . GLU A 1 85 ? 1.794 -15.308 -4.142 1.00 93.44 85 GLU A N 1
ATOM 702 C CA . GLU A 1 85 ? 2.384 -14.633 -5.289 1.00 93.44 85 GLU A CA 1
ATOM 703 C C . GLU A 1 85 ? 1.405 -14.640 -6.458 1.00 93.44 85 GLU A C 1
ATOM 705 O O . GLU A 1 85 ? 0.666 -15.604 -6.670 1.00 93.44 85 GLU A O 1
ATOM 710 N N . VAL A 1 86 ? 1.393 -13.547 -7.210 1.00 92.81 86 VAL A N 1
ATOM 711 C CA . VAL A 1 86 ? 0.599 -13.392 -8.420 1.00 92.81 86 VAL A CA 1
ATOM 712 C C . VAL A 1 86 ? 1.427 -12.647 -9.447 1.00 92.81 86 VAL A C 1
ATOM 714 O O . VAL A 1 86 ? 1.912 -11.548 -9.186 1.00 92.81 86 VAL A O 1
ATOM 717 N N . PHE A 1 87 ? 1.531 -13.232 -10.631 1.00 94.12 87 PHE A N 1
ATOM 718 C CA . PHE A 1 87 ? 2.385 -12.724 -11.692 1.00 94.12 87 PHE A CA 1
ATOM 719 C C . PHE A 1 87 ? 1.571 -12.051 -12.795 1.00 94.12 87 PHE A C 1
ATOM 721 O O . PHE A 1 87 ? 0.408 -12.392 -13.052 1.00 94.12 87 PHE A O 1
ATOM 728 N N . LEU A 1 88 ? 2.188 -11.051 -13.412 1.00 94.50 88 LEU A N 1
ATOM 729 C CA . LEU A 1 88 ? 1.749 -10.449 -14.655 1.00 94.50 88 LEU A CA 1
ATOM 730 C C . LEU A 1 88 ? 2.083 -11.405 -15.804 1.00 94.50 88 LEU A C 1
ATOM 732 O O . LEU A 1 88 ? 3.186 -11.942 -15.870 1.00 94.50 88 LEU A O 1
ATOM 736 N N . ASP A 1 89 ? 1.121 -11.607 -16.699 1.00 93.75 89 ASP A N 1
ATOM 737 C CA . ASP A 1 89 ? 1.309 -12.424 -17.896 1.00 93.75 89 ASP A CA 1
ATOM 738 C C . ASP A 1 89 ? 2.462 -11.882 -18.758 1.00 93.75 89 ASP A C 1
ATOM 740 O O . ASP A 1 89 ? 2.582 -10.668 -18.949 1.00 93.75 89 ASP A O 1
ATOM 744 N N . SER A 1 90 ? 3.314 -12.775 -19.263 1.00 93.75 90 SER A N 1
ATOM 745 C CA . SER A 1 90 ? 4.538 -12.406 -19.977 1.00 93.75 90 SER A CA 1
ATOM 746 C C . SER A 1 90 ? 4.265 -11.680 -21.294 1.00 93.75 90 SER A C 1
ATOM 748 O O . SER A 1 90 ? 4.995 -10.746 -21.628 1.00 93.75 90 SER A O 1
ATOM 750 N N . GLU A 1 91 ? 3.204 -12.036 -22.024 1.00 93.12 91 GLU A N 1
ATOM 751 C CA . GLU A 1 91 ? 2.837 -11.339 -23.261 1.00 93.12 91 GLU A CA 1
ATOM 752 C C . GLU A 1 91 ? 2.274 -9.950 -22.955 1.00 93.12 91 GLU A C 1
ATOM 754 O O . GLU A 1 91 ? 2.595 -8.981 -23.644 1.00 93.12 91 GLU A O 1
ATOM 759 N N . ILE A 1 92 ? 1.520 -9.807 -21.862 1.00 94.06 92 ILE A N 1
ATOM 760 C CA . ILE A 1 92 ? 1.076 -8.486 -21.397 1.00 94.06 92 ILE A CA 1
ATOM 761 C C . ILE A 1 92 ? 2.269 -7.630 -20.962 1.00 94.06 92 ILE A C 1
ATOM 763 O O . ILE A 1 92 ? 2.358 -6.464 -21.352 1.00 94.06 92 ILE A O 1
ATOM 767 N N . ALA A 1 93 ? 3.201 -8.194 -20.189 1.00 95.56 93 ALA A N 1
ATOM 768 C CA . ALA A 1 93 ? 4.422 -7.512 -19.769 1.00 95.56 93 ALA A CA 1
ATOM 769 C C . ALA A 1 93 ? 5.230 -7.029 -20.981 1.00 95.56 93 ALA A C 1
ATOM 771 O O . ALA A 1 93 ? 5.617 -5.864 -21.053 1.00 95.56 93 ALA A O 1
ATOM 772 N N 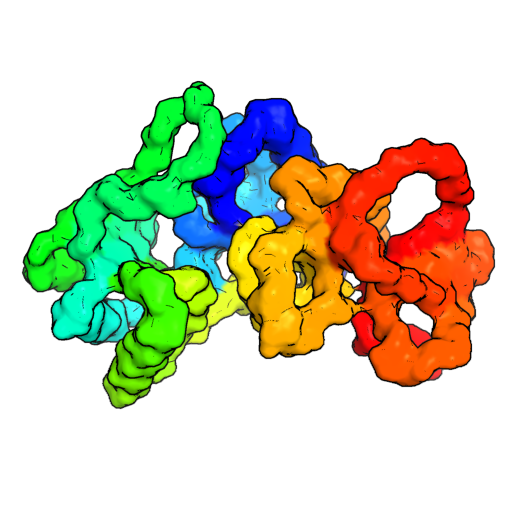. LYS A 1 94 ? 5.409 -7.893 -21.982 1.00 94.94 94 LYS A N 1
ATOM 773 C CA . LYS A 1 94 ? 6.070 -7.566 -23.249 1.00 94.94 94 LYS A CA 1
ATOM 774 C C . LYS A 1 94 ? 5.389 -6.412 -23.977 1.00 94.94 94 LYS A C 1
ATOM 776 O O . LYS A 1 94 ? 6.079 -5.510 -24.448 1.00 94.94 94 LYS A O 1
ATOM 781 N N . SER A 1 95 ? 4.062 -6.410 -24.055 1.00 93.56 95 SER A N 1
ATOM 782 C CA . SER A 1 95 ? 3.306 -5.329 -24.694 1.00 93.56 95 SER A CA 1
ATOM 783 C C . SER A 1 95 ? 3.425 -4.005 -23.944 1.00 93.56 95 SER A C 1
ATOM 785 O O . SER A 1 95 ? 3.625 -2.972 -24.582 1.00 93.56 95 SER A O 1
ATOM 787 N N . ILE A 1 96 ? 3.387 -4.033 -22.608 1.00 95.69 96 ILE A N 1
ATOM 788 C CA . ILE A 1 96 ? 3.648 -2.855 -21.770 1.00 95.69 96 ILE A CA 1
ATOM 789 C C . ILE A 1 96 ? 5.032 -2.283 -22.080 1.00 95.69 96 ILE A C 1
ATOM 791 O O . ILE A 1 96 ? 5.149 -1.107 -22.406 1.00 95.69 96 ILE A O 1
ATOM 795 N N . LEU A 1 97 ? 6.068 -3.122 -22.049 1.00 95.81 97 LEU A N 1
ATOM 796 C CA . LEU A 1 97 ? 7.457 -2.688 -22.213 1.00 95.81 97 LEU A CA 1
ATOM 797 C C . LEU A 1 97 ? 7.738 -2.171 -23.628 1.00 95.81 97 LEU A C 1
ATOM 799 O O . LEU A 1 97 ? 8.404 -1.149 -23.789 1.00 95.81 97 LEU A O 1
ATOM 803 N N . LYS A 1 98 ? 7.169 -2.808 -24.660 1.00 93.62 98 LYS A N 1
ATOM 804 C CA . LYS A 1 98 ? 7.212 -2.282 -26.034 1.00 93.62 98 LYS A CA 1
ATOM 805 C C . LYS A 1 98 ? 6.543 -0.919 -26.138 1.00 93.62 98 LYS A C 1
ATOM 807 O O . LYS A 1 98 ? 7.115 -0.016 -26.741 1.00 93.62 98 LYS A O 1
ATOM 812 N N . ALA A 1 99 ? 5.351 -0.764 -25.562 1.00 93.12 99 ALA A N 1
ATOM 813 C CA . ALA A 1 99 ? 4.658 0.516 -25.574 1.00 93.12 99 ALA A CA 1
ATOM 814 C C . ALA A 1 99 ? 5.481 1.591 -24.854 1.00 93.12 99 ALA A C 1
ATOM 816 O O . ALA A 1 99 ? 5.601 2.698 -25.373 1.00 93.12 99 ALA A O 1
ATOM 817 N N . SER A 1 100 ? 6.094 1.271 -23.712 1.00 93.69 100 SER A N 1
ATOM 818 C CA . SER A 1 100 ? 6.981 2.193 -22.998 1.00 93.69 100 SER A CA 1
ATOM 819 C C . SER A 1 100 ? 8.163 2.630 -23.866 1.00 93.69 100 SER A C 1
ATOM 821 O O . SER A 1 100 ? 8.406 3.826 -23.977 1.00 93.69 100 SER A O 1
ATOM 823 N N . LEU A 1 101 ? 8.834 1.703 -24.559 1.00 92.31 101 LEU A N 1
ATOM 824 C CA . LEU A 1 101 ? 9.937 2.036 -25.472 1.00 92.31 101 LEU A CA 1
ATOM 825 C C . LEU A 1 101 ? 9.493 2.916 -26.647 1.00 92.31 101 LEU A C 1
ATOM 827 O O . LEU A 1 101 ? 10.156 3.904 -26.949 1.00 92.31 101 LEU A O 1
ATOM 831 N N . ILE A 1 102 ? 8.365 2.592 -27.288 1.00 91.19 102 ILE A N 1
ATOM 832 C CA . ILE A 1 102 ? 7.822 3.370 -28.417 1.00 91.19 102 ILE A CA 1
ATOM 833 C C . ILE A 1 102 ? 7.499 4.807 -27.991 1.00 91.19 102 ILE A C 1
ATOM 835 O O . ILE A 1 102 ? 7.715 5.741 -28.758 1.00 91.19 102 ILE A O 1
ATOM 839 N N . ASN A 1 103 ? 7.010 4.987 -26.763 1.00 89.12 103 ASN A N 1
ATOM 840 C CA . ASN A 1 103 ? 6.694 6.300 -26.201 1.00 89.12 103 ASN A CA 1
ATOM 841 C C . ASN A 1 103 ? 7.897 6.965 -25.506 1.00 89.12 103 ASN A C 1
ATOM 843 O O . ASN A 1 103 ? 7.727 8.015 -24.894 1.00 89.12 103 ASN A O 1
ATOM 847 N N . ASN A 1 104 ? 9.099 6.381 -25.595 1.00 89.19 104 ASN A N 1
ATOM 848 C CA . ASN A 1 104 ? 10.316 6.872 -24.943 1.00 89.19 104 ASN A CA 1
ATOM 849 C C . ASN A 1 104 ? 10.153 7.098 -23.422 1.00 89.19 104 ASN A C 1
ATOM 851 O O . ASN A 1 104 ? 10.652 8.074 -22.862 1.00 89.19 104 ASN A O 1
ATOM 855 N N . LEU A 1 105 ? 9.426 6.198 -22.757 1.00 90.00 105 LEU A N 1
ATOM 856 C CA . LEU A 1 105 ? 9.169 6.235 -21.319 1.00 90.00 105 LEU A CA 1
ATOM 857 C C . LEU A 1 105 ? 10.148 5.331 -20.571 1.00 90.00 105 LEU A C 1
ATOM 859 O O . LEU A 1 105 ? 10.405 4.194 -20.977 1.00 90.00 105 LEU A O 1
ATOM 863 N N . SER A 1 106 ? 10.640 5.814 -19.433 1.00 90.38 106 SER A N 1
ATOM 864 C CA . SER A 1 106 ? 11.446 5.003 -18.521 1.00 90.38 106 SER A CA 1
ATOM 865 C C . SER A 1 106 ? 10.558 4.050 -17.726 1.00 90.38 106 SER A C 1
ATOM 867 O O . SER A 1 106 ? 9.411 4.370 -17.401 1.00 90.38 106 SER A O 1
ATOM 869 N N . PHE A 1 107 ? 11.094 2.880 -17.384 1.00 91.75 107 PHE A N 1
ATOM 870 C CA . PHE A 1 107 ? 10.343 1.864 -16.653 1.00 91.75 107 PHE A CA 1
ATOM 871 C C . PHE A 1 107 ? 11.214 1.036 -15.709 1.00 91.75 107 PHE A C 1
ATOM 873 O O . PHE A 1 107 ? 12.431 0.935 -15.889 1.00 91.75 107 PHE A O 1
ATOM 880 N N . VAL A 1 108 ? 10.558 0.406 -14.730 1.00 90.94 108 VAL A N 1
ATOM 881 C CA . VAL A 1 108 ? 11.147 -0.573 -13.807 1.00 90.94 108 VAL A CA 1
ATOM 882 C C . VAL A 1 108 ? 10.349 -1.878 -13.869 1.00 90.94 108 VAL A C 1
ATOM 884 O O . VAL A 1 108 ? 9.123 -1.863 -13.806 1.00 90.94 108 VAL A O 1
ATOM 887 N N . ILE A 1 109 ? 11.031 -3.017 -14.001 1.00 92.62 109 ILE A N 1
ATOM 888 C CA . ILE A 1 109 ? 10.445 -4.365 -13.979 1.00 92.62 109 ILE A CA 1
ATOM 889 C C . ILE A 1 109 ? 10.743 -4.995 -12.621 1.00 92.62 109 ILE A C 1
ATOM 891 O O . ILE A 1 109 ? 11.910 -5.205 -12.292 1.00 92.62 109 ILE A O 1
ATOM 895 N N . HIS A 1 110 ? 9.709 -5.359 -11.863 1.00 91.06 110 HIS A N 1
ATOM 896 C CA . HIS A 1 110 ? 9.860 -6.038 -10.575 1.00 91.06 110 HIS A CA 1
ATOM 897 C C . HIS A 1 110 ? 9.605 -7.536 -10.713 1.00 91.06 110 HIS A C 1
ATOM 899 O O . HIS A 1 110 ? 8.553 -7.957 -11.203 1.00 91.06 110 HIS A O 1
ATOM 905 N N . THR A 1 111 ? 10.549 -8.353 -10.245 1.00 92.56 111 THR A N 1
ATOM 906 C CA . THR A 1 111 ? 10.531 -9.807 -10.467 1.00 92.56 111 THR A CA 1
ATOM 907 C C . THR A 1 111 ? 10.421 -10.627 -9.184 1.00 92.56 111 THR A C 1
ATOM 909 O O . THR A 1 111 ? 10.695 -10.151 -8.078 1.00 92.56 111 THR A O 1
ATOM 912 N N . SER A 1 112 ? 10.060 -11.902 -9.340 1.00 91.38 112 SER A N 1
ATOM 913 C CA . SER A 1 112 ? 9.956 -12.877 -8.250 1.00 91.38 112 SER A CA 1
ATOM 914 C C . SER A 1 112 ? 11.276 -13.223 -7.569 1.00 91.38 112 SER A C 1
ATOM 916 O O . SER A 1 112 ? 11.269 -13.646 -6.413 1.00 91.38 112 SER A O 1
ATOM 918 N N . SER A 1 113 ? 12.417 -12.980 -8.215 1.00 88.44 113 SER A N 1
ATOM 919 C CA . SER A 1 113 ? 13.739 -13.192 -7.620 1.00 88.44 113 SER A CA 1
ATOM 920 C C . SER A 1 113 ? 14.205 -12.017 -6.753 1.00 88.44 113 SER A C 1
ATOM 922 O O . SER A 1 113 ? 15.395 -11.911 -6.481 1.00 88.44 113 SER A O 1
ATOM 924 N N . ASN A 1 114 ? 13.293 -11.108 -6.378 1.00 80.25 114 ASN A N 1
ATOM 925 C CA . ASN A 1 114 ? 13.561 -9.844 -5.677 1.00 80.25 114 ASN A CA 1
ATOM 926 C C . ASN A 1 114 ? 14.512 -8.885 -6.415 1.00 80.25 114 ASN A C 1
ATOM 928 O O . ASN A 1 114 ? 14.878 -7.839 -5.888 1.00 80.25 114 ASN A O 1
ATOM 932 N N . LYS A 1 115 ? 14.834 -9.185 -7.675 1.00 85.12 115 LYS A N 1
ATOM 933 C CA . LYS A 1 115 ? 15.585 -8.297 -8.556 1.00 85.12 115 LYS A CA 1
ATOM 934 C C . LYS A 1 115 ? 14.633 -7.342 -9.247 1.00 85.12 115 LYS A C 1
ATOM 936 O O . LYS A 1 115 ? 13.518 -7.720 -9.623 1.00 85.12 115 LYS A O 1
ATOM 941 N N . SER A 1 116 ? 15.080 -6.109 -9.416 1.00 86.94 116 SER A N 1
ATOM 942 C CA . SER A 1 116 ? 14.346 -5.105 -10.169 1.00 86.94 116 SER A CA 1
ATOM 943 C C . SER A 1 116 ? 15.250 -4.548 -11.262 1.00 86.94 116 SER A C 1
ATOM 945 O O . SER A 1 116 ? 16.418 -4.252 -11.011 1.00 86.94 116 SER A O 1
ATOM 947 N N . PHE A 1 117 ? 14.718 -4.453 -12.475 1.00 90.06 117 PHE A N 1
ATOM 948 C CA . PHE A 1 117 ? 15.464 -4.057 -13.666 1.00 90.06 117 PHE A CA 1
ATOM 949 C C . PHE A 1 117 ? 14.957 -2.723 -14.186 1.00 90.06 117 PHE A C 1
ATOM 951 O O . PHE A 1 117 ? 13.759 -2.467 -14.112 1.00 90.06 117 PHE A O 1
ATOM 958 N N . VAL A 1 118 ? 15.829 -1.882 -14.732 1.00 89.94 118 VAL A N 1
ATOM 959 C CA . VAL A 1 118 ? 15.476 -0.511 -15.109 1.00 89.94 118 VAL A CA 1
ATOM 960 C C . VAL A 1 118 ? 15.955 -0.142 -16.507 1.00 89.94 118 VAL A C 1
ATOM 962 O O . VAL A 1 118 ? 17.099 -0.407 -16.859 1.00 89.94 118 VAL A O 1
ATOM 965 N N . GLN A 1 119 ? 15.107 0.544 -17.273 1.00 90.31 119 GLN A N 1
ATOM 966 C CA . GLN A 1 119 ? 15.445 1.137 -18.571 1.00 90.31 119 GLN A CA 1
ATOM 967 C C . GLN A 1 119 ? 15.152 2.640 -18.542 1.00 90.31 119 GLN A C 1
ATOM 969 O O . GLN A 1 119 ? 14.118 3.077 -18.034 1.00 90.31 119 GLN A O 1
ATOM 974 N N . GLY A 1 120 ? 16.047 3.444 -19.121 1.00 79.00 120 GLY A N 1
ATOM 975 C CA . GLY A 1 120 ? 15.809 4.873 -19.359 1.00 79.00 120 GLY A CA 1
ATOM 976 C C . GLY A 1 120 ? 15.880 5.768 -18.116 1.00 79.00 120 GLY A C 1
ATOM 977 O O . GLY A 1 120 ? 15.690 6.976 -18.227 1.00 79.00 120 GLY A O 1
ATOM 978 N N . LEU A 1 121 ? 16.159 5.226 -16.927 1.00 69.94 121 LEU A N 1
ATOM 979 C CA . LEU A 1 121 ? 16.509 6.024 -15.751 1.00 69.94 121 LEU A CA 1
ATOM 980 C C . LEU A 1 121 ? 18.029 6.144 -15.642 1.00 69.94 121 LEU A C 1
ATOM 982 O O . LEU A 1 121 ? 18.733 5.190 -15.312 1.00 69.94 121 LEU A O 1
ATOM 986 N N . ASN A 1 122 ? 18.540 7.356 -15.846 1.00 53.94 122 ASN A N 1
ATOM 987 C CA . ASN A 1 122 ? 19.832 7.726 -15.279 1.00 53.94 122 ASN A CA 1
ATOM 988 C C . ASN A 1 122 ? 19.638 7.926 -13.767 1.00 53.94 122 ASN A C 1
ATOM 990 O O . ASN A 1 122 ? 18.609 8.460 -13.359 1.00 53.94 122 ASN A O 1
ATOM 994 N N . TYR A 1 123 ? 20.611 7.532 -12.933 1.00 50.84 123 TYR A N 1
ATOM 995 C CA . TYR A 1 123 ? 20.577 7.586 -11.451 1.00 50.84 123 TYR A CA 1
ATOM 996 C C . TYR A 1 123 ? 20.317 8.991 -10.829 1.00 50.84 123 TYR A C 1
ATOM 998 O O . TYR A 1 123 ? 20.478 9.185 -9.628 1.00 50.84 123 TYR A O 1
ATOM 1006 N N . LEU A 1 124 ? 19.919 9.992 -11.621 1.00 37.19 124 LEU A N 1
ATOM 1007 C CA . LEU A 1 124 ? 19.834 11.412 -11.282 1.00 37.19 124 LEU A CA 1
ATOM 1008 C C . LEU A 1 124 ? 18.412 11.962 -11.081 1.00 37.19 124 LEU A C 1
ATOM 1010 O O . LEU A 1 124 ? 18.258 13.177 -11.027 1.00 37.19 124 LEU A O 1
ATOM 1014 N N . ASN A 1 125 ? 17.385 11.124 -10.887 1.00 40.69 125 ASN A N 1
ATOM 1015 C CA . ASN A 1 125 ? 16.052 11.604 -10.469 1.00 40.69 125 ASN A CA 1
ATOM 1016 C C . ASN A 1 125 ? 15.671 11.243 -9.019 1.00 40.69 125 ASN A C 1
ATOM 1018 O O . ASN A 1 125 ? 14.504 11.245 -8.639 1.00 40.69 125 ASN A O 1
ATOM 1022 N N . LEU A 1 126 ? 16.679 10.997 -8.175 1.00 40.91 126 LEU A N 1
ATOM 1023 C CA . LEU A 1 126 ? 16.541 10.903 -6.712 1.00 40.91 126 LEU A CA 1
ATOM 1024 C C . LEU A 1 126 ? 16.350 12.275 -6.036 1.00 40.91 126 LEU A C 1
ATOM 1026 O O . LEU A 1 126 ? 16.212 12.355 -4.818 1.00 40.91 126 LEU A O 1
ATOM 1030 N N . SER A 1 127 ? 16.331 13.367 -6.805 1.00 38.22 127 SER A N 1
ATOM 1031 C CA . SER A 1 127 ? 16.103 14.730 -6.309 1.00 38.22 127 SER A CA 1
ATOM 1032 C C . SER A 1 127 ? 14.730 14.909 -5.649 1.00 38.22 127 SER A C 1
ATOM 1034 O O . SER A 1 127 ? 14.624 15.713 -4.729 1.00 38.22 127 SER A O 1
ATOM 1036 N N . LYS A 1 128 ? 13.713 14.112 -6.015 1.00 39.09 128 LYS A N 1
ATOM 1037 C CA . LYS A 1 128 ? 12.409 14.078 -5.317 1.00 39.09 128 LYS A CA 1
ATOM 1038 C C . LYS A 1 128 ? 12.463 13.453 -3.911 1.00 39.09 128 LYS A C 1
ATOM 1040 O O . LYS A 1 128 ? 11.539 13.660 -3.133 1.00 39.09 128 LYS A O 1
ATOM 1045 N N . TYR A 1 129 ? 13.536 12.731 -3.569 1.00 40.78 129 TYR A N 1
ATOM 1046 C CA . TYR A 1 129 ? 13.750 12.112 -2.251 1.00 40.78 129 TYR A CA 1
ATOM 1047 C C . TYR A 1 129 ? 14.750 12.884 -1.374 1.00 40.78 129 TYR A C 1
ATOM 1049 O O . TYR A 1 129 ? 15.060 12.460 -0.263 1.00 40.78 129 TYR A O 1
ATOM 1057 N N . ARG A 1 130 ? 15.254 14.037 -1.839 1.00 40.78 130 ARG A N 1
ATOM 1058 C CA . ARG A 1 130 ? 16.130 14.915 -1.051 1.00 40.78 130 ARG A CA 1
ATOM 1059 C C . ARG A 1 130 ? 15.302 15.817 -0.130 1.00 40.78 130 ARG A C 1
ATOM 1061 O O . ARG A 1 130 ? 15.147 17.005 -0.387 1.00 40.78 130 ARG A O 1
ATOM 1068 N N . GLY A 1 131 ? 14.761 15.220 0.930 1.00 32.81 131 GLY A N 1
ATOM 1069 C CA . GLY A 1 131 ? 14.427 15.928 2.168 1.00 32.81 131 GLY A CA 1
ATOM 1070 C C . GLY A 1 131 ? 15.677 16.094 3.043 1.00 32.81 131 GLY A C 1
ATOM 1071 O O . GLY A 1 131 ? 16.633 15.342 2.888 1.00 32.81 131 GLY A O 1
ATOM 1072 N N . PHE A 1 132 ? 15.676 17.125 3.884 1.00 33.09 132 PHE A N 1
ATOM 1073 C CA . PHE A 1 132 ? 16.802 17.668 4.652 1.00 33.09 132 PHE A CA 1
ATOM 1074 C C . PHE A 1 132 ? 17.457 16.693 5.662 1.00 33.09 132 PHE A C 1
ATOM 1076 O O . PHE A 1 132 ? 16.793 15.805 6.180 1.00 33.09 132 PHE A O 1
ATOM 1083 N N . ASP A 1 133 ? 18.750 16.937 5.930 1.00 35.09 133 ASP A N 1
ATOM 1084 C CA . ASP A 1 133 ? 19.654 16.359 6.948 1.00 35.09 133 ASP A CA 1
ATOM 1085 C C . ASP A 1 133 ? 19.885 14.833 6.964 1.00 35.09 133 ASP A C 1
ATOM 1087 O O . ASP A 1 133 ? 19.201 14.041 7.603 1.00 35.09 133 ASP A O 1
ATOM 1091 N N . TYR A 1 134 ? 20.967 14.427 6.290 1.00 40.66 134 TYR A N 1
ATOM 1092 C CA . TYR A 1 134 ? 21.425 13.043 6.164 1.00 40.66 134 TYR A CA 1
ATOM 1093 C C . TYR A 1 134 ? 22.328 12.614 7.333 1.00 40.66 134 TYR A C 1
ATOM 1095 O O . TYR A 1 134 ? 23.469 13.065 7.426 1.00 40.66 134 TYR A O 1
ATOM 1103 N N . GLN A 1 135 ? 21.872 11.658 8.151 1.00 37.34 135 GLN A N 1
ATOM 1104 C CA . GLN A 1 135 ? 22.724 10.924 9.109 1.00 37.34 135 GLN A CA 1
ATOM 1105 C C . GLN A 1 135 ? 22.948 9.437 8.770 1.00 37.34 135 GLN A C 1
ATOM 1107 O O . GLN A 1 135 ? 23.707 8.767 9.468 1.00 37.34 135 GLN A O 1
ATOM 1112 N N . TYR A 1 136 ? 22.394 8.905 7.675 1.00 34.94 136 TYR A N 1
ATOM 1113 C CA . TYR A 1 136 ? 22.609 7.504 7.286 1.00 34.94 136 TYR A CA 1
ATOM 1114 C C . TYR A 1 136 ? 23.060 7.373 5.828 1.00 34.94 136 TYR A C 1
ATOM 1116 O O . TYR A 1 136 ? 22.661 8.157 4.966 1.00 34.94 136 TYR A O 1
ATOM 1124 N N . LYS A 1 137 ? 23.936 6.385 5.560 1.00 39.16 137 LYS A N 1
ATOM 1125 C CA . LYS A 1 137 ? 24.400 6.020 4.210 1.00 39.16 137 LYS A CA 1
ATOM 1126 C C . LYS A 1 137 ? 23.182 5.910 3.295 1.00 39.16 137 LYS A C 1
ATOM 1128 O O . LYS A 1 137 ? 22.322 5.080 3.566 1.00 39.16 137 LYS A O 1
ATOM 1133 N N . LEU A 1 138 ? 23.141 6.719 2.234 1.00 42.12 138 LEU A N 1
ATOM 1134 C CA . LEU A 1 138 ? 22.152 6.625 1.160 1.00 42.12 138 LEU A CA 1
ATOM 1135 C C . LEU A 1 138 ? 21.960 5.152 0.781 1.00 42.12 138 LEU A C 1
ATOM 1137 O O . LEU A 1 138 ? 22.864 4.530 0.220 1.00 42.12 138 LEU A O 1
ATOM 1141 N N . VAL A 1 139 ? 20.813 4.582 1.142 1.00 46.12 139 VAL A N 1
ATOM 1142 C CA . VAL A 1 139 ? 20.465 3.223 0.741 1.00 46.12 139 VAL A CA 1
ATOM 1143 C C . VAL A 1 139 ? 19.868 3.346 -0.651 1.00 46.12 139 VAL A C 1
ATOM 1145 O O . VAL A 1 139 ? 18.844 3.987 -0.838 1.00 46.12 139 VAL A O 1
ATOM 1148 N N . PHE A 1 140 ? 20.539 2.816 -1.665 1.00 50.66 140 PHE A N 1
ATOM 1149 C CA . PHE A 1 140 ? 20.000 2.829 -3.019 1.00 50.66 140 PHE A CA 1
ATOM 1150 C C . PHE A 1 140 ? 19.261 1.518 -3.263 1.00 50.66 140 PHE A C 1
ATOM 1152 O O . PHE A 1 140 ? 19.729 0.453 -2.865 1.00 50.66 140 PHE A O 1
ATOM 1159 N N . ALA A 1 141 ? 18.116 1.588 -3.939 1.00 55.66 141 ALA A N 1
ATOM 1160 C CA . ALA A 1 141 ? 17.577 0.408 -4.592 1.00 55.66 141 ALA A CA 1
ATOM 1161 C C . ALA A 1 141 ? 18.566 0.001 -5.698 1.00 55.66 141 ALA A C 1
ATOM 1163 O O . ALA A 1 141 ? 18.810 0.772 -6.629 1.00 55.66 141 ALA A O 1
ATOM 1164 N N . GLU A 1 142 ? 19.183 -1.172 -5.571 1.00 64.56 142 GLU A N 1
ATOM 1165 C CA . GLU A 1 142 ? 20.097 -1.704 -6.583 1.00 64.56 142 GLU A CA 1
ATOM 1166 C C . GLU A 1 142 ? 19.283 -2.234 -7.768 1.00 64.56 142 GLU A C 1
ATOM 1168 O O . GLU A 1 142 ? 18.849 -3.384 -7.790 1.00 64.56 142 GLU A O 1
ATOM 1173 N N . TYR A 1 143 ? 19.023 -1.360 -8.743 1.00 77.44 143 TYR A N 1
ATOM 1174 C CA . TYR A 1 143 ? 18.385 -1.740 -10.000 1.00 77.44 143 TYR A CA 1
ATOM 1175 C C . TYR A 1 143 ? 19.418 -2.187 -11.035 1.00 77.44 143 TYR A C 1
ATOM 1177 O O . TYR A 1 143 ? 20.381 -1.466 -11.315 1.00 77.44 143 TYR A O 1
ATOM 1185 N N . GLU A 1 144 ? 19.182 -3.347 -11.648 1.00 87.06 144 GLU A N 1
ATOM 1186 C CA . GLU A 1 144 ? 19.979 -3.839 -12.774 1.00 87.06 144 GLU A CA 1
ATOM 1187 C C . GLU A 1 144 ? 19.575 -3.091 -14.053 1.00 87.06 144 GLU A C 1
ATOM 1189 O O . GLU A 1 144 ? 18.399 -3.038 -14.418 1.00 87.06 144 GLU A O 1
ATOM 1194 N N . LYS A 1 145 ? 20.537 -2.461 -14.731 1.00 89.12 145 LYS A N 1
ATOM 1195 C CA . LYS A 1 145 ? 20.253 -1.669 -15.934 1.00 89.12 145 LYS A CA 1
ATOM 1196 C C . LYS A 1 145 ? 19.990 -2.552 -17.144 1.00 89.12 145 LYS A C 1
ATOM 1198 O O . LYS A 1 145 ? 20.731 -3.494 -17.401 1.00 89.12 145 LYS A O 1
ATOM 1203 N N . LEU A 1 146 ? 18.993 -2.151 -17.918 1.00 91.00 146 LEU A N 1
ATOM 1204 C CA . LEU A 1 146 ? 18.689 -2.638 -19.251 1.00 91.00 146 LEU A CA 1
ATOM 1205 C C . LEU A 1 146 ? 18.973 -1.509 -20.245 1.00 91.00 146 LEU A C 1
ATOM 1207 O O . LEU A 1 146 ? 18.734 -0.331 -19.957 1.00 91.00 146 LEU A O 1
ATOM 1211 N N . ASN A 1 147 ? 19.513 -1.877 -21.401 1.00 88.56 147 ASN A N 1
ATOM 1212 C CA . ASN A 1 147 ? 19.837 -0.975 -22.499 1.00 88.56 147 ASN A CA 1
ATOM 1213 C C . ASN A 1 147 ? 19.133 -1.387 -23.796 1.00 88.56 147 ASN A C 1
ATOM 1215 O O . ASN A 1 147 ? 18.785 -0.516 -24.594 1.00 88.56 147 ASN A O 1
ATOM 1219 N N . THR A 1 148 ? 18.917 -2.688 -24.013 1.00 92.88 148 THR A N 1
ATOM 1220 C CA . THR A 1 148 ? 18.445 -3.244 -25.291 1.00 92.88 148 THR A CA 1
ATOM 1221 C C . THR A 1 148 ? 17.143 -4.035 -25.163 1.00 92.88 148 THR A C 1
ATOM 1223 O O . THR A 1 148 ? 16.772 -4.516 -24.090 1.00 92.88 148 THR A O 1
ATOM 1226 N N . TRP A 1 149 ? 16.434 -4.202 -26.284 1.00 94.25 149 TRP A N 1
ATOM 1227 C CA . TRP A 1 149 ? 15.222 -5.024 -26.334 1.00 94.25 149 TRP A CA 1
ATOM 1228 C C . TRP A 1 149 ? 15.514 -6.509 -26.081 1.00 94.25 149 TRP A C 1
ATOM 1230 O O . TRP A 1 149 ? 14.691 -7.216 -25.495 1.00 94.25 149 TRP A O 1
ATOM 1240 N N . GLU A 1 150 ? 16.688 -6.983 -26.488 1.00 96.19 150 GLU A N 1
ATOM 1241 C CA . GLU A 1 150 ? 17.169 -8.340 -26.249 1.00 96.19 150 GLU A CA 1
ATOM 1242 C C . GLU A 1 150 ? 17.322 -8.611 -24.747 1.00 96.19 150 GLU A C 1
ATOM 1244 O O . GLU A 1 150 ? 16.824 -9.626 -24.258 1.00 96.19 150 GLU A O 1
ATOM 1249 N N . GLU A 1 151 ? 17.921 -7.679 -23.998 1.00 96.12 151 GLU A N 1
ATOM 1250 C CA . GLU A 1 151 ? 18.038 -7.759 -22.535 1.00 96.12 151 GLU A CA 1
ATOM 1251 C C . GLU A 1 151 ? 16.661 -7.735 -21.856 1.00 96.12 151 GLU A C 1
ATOM 1253 O O . GLU A 1 151 ? 16.388 -8.541 -20.967 1.00 96.12 151 GLU A O 1
ATOM 1258 N N . ILE A 1 152 ? 15.750 -6.868 -22.309 1.00 96.38 152 ILE A N 1
ATOM 1259 C CA . ILE A 1 152 ? 14.373 -6.814 -21.793 1.00 96.38 152 ILE A CA 1
ATOM 1260 C C . ILE A 1 152 ? 13.647 -8.144 -22.043 1.00 96.38 152 ILE A C 1
ATOM 1262 O O . ILE A 1 152 ? 13.003 -8.690 -21.147 1.00 96.38 152 ILE A O 1
ATOM 1266 N N . THR A 1 153 ? 13.764 -8.693 -23.252 1.00 96.38 153 THR A N 1
ATOM 1267 C CA . THR A 1 153 ? 13.140 -9.970 -23.623 1.00 96.38 153 THR A CA 1
ATOM 1268 C C . THR A 1 153 ? 13.722 -11.126 -22.817 1.00 96.38 153 THR A C 1
ATOM 1270 O O . THR A 1 153 ? 12.980 -12.008 -22.383 1.00 96.38 153 THR A O 1
ATOM 1273 N N . PHE A 1 154 ? 15.033 -11.110 -22.568 1.00 96.69 154 PHE A N 1
ATOM 1274 C CA . PHE A 1 154 ? 15.675 -12.059 -21.669 1.00 96.69 154 PHE A CA 1
ATOM 1275 C C . PHE A 1 154 ? 15.052 -11.997 -20.271 1.00 96.69 154 PHE A C 1
ATOM 1277 O O . PHE A 1 154 ? 14.657 -13.037 -19.748 1.00 96.69 154 PHE A O 1
ATOM 1284 N N . VAL A 1 155 ? 14.868 -10.798 -19.703 1.00 96.50 155 VAL A N 1
ATOM 1285 C CA . VAL A 1 155 ? 14.233 -10.640 -18.386 1.00 96.50 155 VAL A CA 1
ATOM 1286 C C . VAL A 1 155 ? 12.814 -11.218 -18.371 1.00 96.50 155 VAL A C 1
ATOM 1288 O O . VAL A 1 155 ? 12.487 -11.989 -17.472 1.00 96.50 155 VAL A O 1
ATOM 1291 N N . ILE A 1 156 ? 11.988 -10.912 -19.378 1.00 95.88 156 ILE A N 1
ATOM 1292 C CA . ILE A 1 156 ? 10.607 -11.426 -19.474 1.00 95.88 156 ILE A CA 1
ATOM 1293 C C . ILE A 1 156 ? 10.575 -12.960 -19.548 1.00 95.88 156 ILE A C 1
ATOM 1295 O O . ILE A 1 156 ? 9.693 -13.586 -18.965 1.00 95.88 156 ILE A O 1
ATOM 1299 N N . ASN A 1 157 ? 11.524 -13.569 -20.259 1.00 95.44 157 ASN A N 1
ATOM 1300 C CA . ASN A 1 157 ? 11.560 -15.019 -20.453 1.00 95.44 157 ASN A CA 1
ATOM 1301 C C . ASN A 1 157 ? 12.144 -15.774 -19.252 1.00 95.44 157 ASN A C 1
ATOM 1303 O O . ASN A 1 157 ? 11.788 -16.929 -19.030 1.00 95.44 157 ASN A O 1
ATOM 1307 N N . GLN A 1 158 ? 13.067 -15.158 -18.510 1.00 96.00 158 GLN A N 1
ATOM 1308 C CA . GLN A 1 158 ? 13.764 -15.805 -17.395 1.00 96.00 158 GLN A CA 1
ATOM 1309 C C . GLN A 1 158 ? 13.079 -15.597 -16.046 1.00 96.00 158 GLN A C 1
ATOM 1311 O O . GLN A 1 158 ? 13.208 -16.442 -15.159 1.00 96.00 158 GLN A O 1
ATOM 1316 N N . TYR A 1 159 ? 12.356 -14.491 -15.868 1.00 95.75 159 TYR A N 1
ATOM 1317 C CA . TYR A 1 159 ? 11.795 -14.117 -14.576 1.00 95.75 159 TYR A CA 1
ATOM 1318 C C . TYR A 1 159 ? 10.274 -14.031 -14.610 1.00 95.75 159 TYR A C 1
ATOM 1320 O O . TYR A 1 159 ? 9.671 -13.505 -15.540 1.00 95.75 159 TYR A O 1
ATOM 1328 N N . GLN A 1 160 ? 9.645 -14.476 -13.521 1.00 95.81 160 GLN A N 1
ATOM 1329 C CA . GLN A 1 160 ? 8.241 -14.169 -13.275 1.00 95.81 160 GLN A CA 1
ATOM 1330 C C . GLN A 1 160 ? 8.124 -12.705 -12.840 1.00 95.81 160 GLN A C 1
ATOM 1332 O O . GLN A 1 160 ? 8.786 -12.274 -11.890 1.00 95.81 160 GLN A O 1
ATOM 1337 N N . ILE A 1 161 ? 7.285 -11.942 -13.536 1.00 94.88 161 ILE A N 1
ATOM 1338 C CA . ILE A 1 161 ? 7.123 -10.502 -13.319 1.00 94.88 161 ILE A CA 1
ATOM 1339 C C . ILE A 1 161 ? 5.952 -10.274 -12.367 1.00 94.88 161 ILE A C 1
ATOM 1341 O O . ILE A 1 161 ? 4.845 -10.746 -12.609 1.00 94.88 161 ILE A O 1
ATOM 1345 N N . TYR A 1 162 ? 6.170 -9.527 -11.289 1.00 93.19 162 TYR A N 1
ATOM 1346 C CA . TYR A 1 162 ? 5.088 -9.100 -10.401 1.00 93.19 162 TYR A CA 1
ATOM 1347 C C . TYR A 1 162 ? 4.343 -7.892 -10.968 1.00 93.19 162 TYR A C 1
ATOM 1349 O O . TYR A 1 162 ? 3.112 -7.889 -11.059 1.00 93.19 162 TYR A O 1
ATOM 1357 N N . SER A 1 163 ? 5.103 -6.859 -11.327 1.00 93.12 163 SER A N 1
ATOM 1358 C CA . SER A 1 163 ? 4.593 -5.572 -11.784 1.00 93.12 163 SER A CA 1
ATOM 1359 C C . SER A 1 163 ? 5.639 -4.828 -12.608 1.00 93.12 163 SER A C 1
ATOM 1361 O O . SER A 1 163 ? 6.834 -5.134 -12.564 1.00 93.12 163 SER A O 1
ATOM 1363 N N . ILE A 1 164 ? 5.166 -3.834 -13.351 1.00 93.81 164 ILE A N 1
ATOM 1364 C CA . ILE A 1 164 ? 5.986 -2.893 -14.107 1.00 93.81 164 ILE A CA 1
ATOM 1365 C C . ILE A 1 164 ? 5.602 -1.480 -13.680 1.00 93.81 164 ILE A C 1
ATOM 1367 O O . ILE A 1 164 ? 4.417 -1.151 -13.635 1.00 93.81 164 ILE A O 1
ATOM 1371 N N . GLU A 1 165 ? 6.591 -0.648 -13.393 1.00 91.94 165 GLU A N 1
ATOM 1372 C CA . GLU A 1 165 ? 6.416 0.785 -13.176 1.00 91.94 165 GLU A CA 1
ATOM 1373 C C . GLU A 1 165 ? 6.771 1.533 -14.451 1.00 91.94 165 GLU A C 1
ATOM 1375 O O . GLU A 1 165 ? 7.808 1.263 -15.052 1.00 91.94 165 GLU A O 1
ATOM 1380 N N . VAL A 1 166 ? 5.935 2.482 -14.858 1.00 92.06 166 VAL A N 1
ATOM 1381 C CA . VAL A 1 166 ? 6.203 3.373 -15.992 1.00 92.06 166 VAL A CA 1
ATOM 1382 C C . VAL A 1 166 ? 6.194 4.805 -15.486 1.00 92.06 166 VAL A C 1
ATOM 1384 O O . VAL A 1 166 ? 5.229 5.229 -14.844 1.00 92.06 166 VAL A O 1
ATOM 1387 N N . LEU A 1 167 ? 7.275 5.534 -15.755 1.00 88.50 167 LEU A N 1
ATOM 1388 C CA . LEU A 1 167 ? 7.521 6.862 -15.208 1.00 88.50 167 LEU A CA 1
ATOM 1389 C C . LEU A 1 167 ? 7.259 7.953 -16.248 1.00 88.50 167 LEU A C 1
ATOM 1391 O O . LEU A 1 167 ? 7.688 7.848 -17.395 1.00 88.50 167 LEU A O 1
ATOM 1395 N N . PHE A 1 168 ? 6.608 9.023 -15.796 1.00 87.56 168 PHE A N 1
ATOM 1396 C CA . PHE A 1 168 ? 6.252 10.206 -16.575 1.00 87.56 168 PHE A CA 1
ATOM 1397 C C . PHE A 1 168 ? 6.928 11.433 -15.950 1.00 87.56 168 PHE A C 1
ATOM 1399 O O . PHE A 1 168 ? 6.666 11.775 -14.796 1.00 87.56 168 PHE A O 1
ATOM 1406 N N . PHE A 1 169 ? 7.852 12.083 -16.658 1.00 81.62 169 PHE A N 1
ATOM 1407 C CA . PHE A 1 169 ? 8.698 13.147 -16.083 1.00 81.62 169 PHE A CA 1
ATOM 1408 C C . PHE A 1 169 ? 8.183 14.565 -16.340 1.00 81.62 169 PHE A C 1
ATOM 1410 O O . PHE A 1 169 ? 8.848 15.541 -15.990 1.00 81.62 169 PHE A O 1
ATOM 1417 N N . GLU A 1 170 ? 6.998 14.698 -16.921 1.00 81.06 170 GLU A N 1
ATOM 1418 C CA . GLU A 1 170 ? 6.391 15.972 -17.275 1.00 81.06 170 GLU A CA 1
ATOM 1419 C C . GLU A 1 170 ? 6.161 16.809 -16.011 1.00 81.06 170 GLU A C 1
ATOM 1421 O O . GLU A 1 170 ? 5.498 16.386 -15.054 1.00 81.06 170 GLU A O 1
ATOM 1426 N N . SER A 1 171 ? 6.700 18.029 -16.015 1.00 78.56 171 SER A N 1
ATOM 1427 C CA . SER A 1 171 ? 6.530 18.990 -14.923 1.00 78.56 171 SER A CA 1
ATOM 1428 C C . SER A 1 171 ? 5.094 19.514 -14.852 1.00 78.56 171 SER A C 1
ATOM 1430 O O . SER A 1 171 ? 4.545 19.666 -13.761 1.00 78.56 171 SER A O 1
ATOM 1432 N N . GLN A 1 172 ? 4.469 19.738 -16.012 1.00 85.00 172 GLN A N 1
ATOM 1433 C CA . GLN A 1 172 ? 3.087 20.195 -16.141 1.00 85.00 172 GLN A CA 1
ATOM 1434 C C . GLN A 1 172 ? 2.100 19.051 -15.884 1.00 85.00 172 GLN A C 1
ATOM 1436 O O . GLN A 1 172 ? 2.078 18.057 -16.607 1.00 85.00 172 GLN A O 1
ATOM 1441 N N . GLU A 1 173 ? 1.246 19.210 -14.872 1.00 81.56 173 GLU A N 1
ATOM 1442 C CA . GLU A 1 173 ? 0.322 18.159 -14.433 1.00 81.56 173 GLU A CA 1
ATOM 1443 C C . GLU A 1 173 ? -0.707 17.773 -15.504 1.00 81.56 173 GLU A C 1
ATOM 1445 O O . GLU A 1 173 ? -0.947 16.585 -15.706 1.00 81.56 173 GLU A O 1
ATOM 1450 N N . ASN A 1 174 ? -1.283 18.747 -16.215 1.00 86.56 174 ASN A N 1
ATOM 1451 C CA . ASN A 1 174 ? -2.276 18.474 -17.261 1.00 86.56 174 ASN A CA 1
ATOM 1452 C C . ASN A 1 174 ? -1.670 17.660 -18.408 1.00 86.56 174 ASN A C 1
ATOM 1454 O O . ASN A 1 174 ? -2.226 16.632 -18.783 1.00 86.56 174 ASN A O 1
ATOM 1458 N N . LEU A 1 175 ? -0.483 18.057 -18.878 1.00 88.06 175 LEU A N 1
ATOM 1459 C CA . LEU A 1 175 ? 0.248 17.325 -19.911 1.00 88.06 175 LEU A CA 1
ATOM 1460 C C . LEU A 1 175 ? 0.570 15.897 -19.453 1.00 88.06 175 LEU A C 1
ATOM 1462 O O . LEU A 1 175 ? 0.363 14.941 -20.196 1.00 88.06 175 LEU A O 1
ATOM 1466 N N . ARG A 1 176 ? 1.015 15.741 -18.201 1.00 88.31 176 ARG A N 1
ATOM 1467 C CA . ARG A 1 176 ? 1.277 14.426 -17.608 1.00 88.31 176 ARG A CA 1
ATOM 1468 C C . ARG A 1 176 ? 0.022 13.551 -17.597 1.00 88.31 176 ARG A C 1
ATOM 1470 O O . ARG A 1 176 ? 0.072 12.395 -18.009 1.00 88.31 176 ARG A O 1
ATOM 1477 N N . ARG A 1 177 ? -1.116 14.097 -17.150 1.00 87.06 177 ARG A N 1
ATOM 1478 C CA . ARG A 1 177 ? -2.413 13.395 -17.120 1.00 87.06 177 ARG A CA 1
ATOM 1479 C C . ARG A 1 177 ? -2.862 12.981 -18.527 1.00 87.06 177 ARG A C 1
ATOM 1481 O O . ARG A 1 177 ? -3.326 11.856 -18.700 1.00 87.06 177 ARG A O 1
ATOM 1488 N N . GLU A 1 178 ? -2.693 13.846 -19.524 1.00 90.50 178 GLU A N 1
ATOM 1489 C CA . GLU A 1 178 ? -3.007 13.547 -20.928 1.00 90.50 178 GLU A CA 1
ATOM 1490 C C . GLU A 1 178 ? -2.137 12.415 -21.485 1.00 90.50 178 GLU A C 1
ATOM 1492 O O . GLU A 1 178 ? -2.662 11.474 -22.081 1.00 90.50 178 GLU A O 1
ATOM 1497 N N . GLN A 1 179 ? -0.826 12.452 -21.238 1.00 91.38 179 GLN A N 1
ATOM 1498 C CA . GLN A 1 179 ? 0.087 11.399 -21.682 1.00 91.38 179 GLN A CA 1
ATOM 1499 C C . GLN A 1 179 ? -0.191 10.055 -21.006 1.00 91.38 179 GLN A C 1
ATOM 1501 O O . GLN A 1 179 ? -0.242 9.032 -21.687 1.00 91.38 179 GLN A O 1
ATOM 1506 N N . ILE A 1 180 ? -0.435 10.051 -19.692 1.00 92.25 180 ILE A N 1
ATOM 1507 C CA . ILE A 1 180 ? -0.862 8.857 -18.949 1.00 92.25 180 ILE A CA 1
ATOM 1508 C C . ILE A 1 180 ? -2.138 8.279 -19.566 1.00 92.25 180 ILE A C 1
ATOM 1510 O O . ILE A 1 180 ? -2.218 7.075 -19.811 1.00 92.25 180 ILE A O 1
ATOM 1514 N N . SER A 1 181 ? -3.133 9.130 -19.835 1.00 91.62 181 SER A N 1
ATOM 1515 C CA . SER A 1 181 ? -4.407 8.715 -20.428 1.00 91.62 181 SER A CA 1
ATOM 1516 C C . SER A 1 181 ? -4.213 8.116 -21.822 1.00 91.62 181 SER A C 1
ATOM 1518 O O . SER A 1 181 ? -4.731 7.037 -22.106 1.00 91.62 181 SER A O 1
ATOM 1520 N N . SER A 1 182 ? -3.403 8.761 -22.666 1.00 92.00 182 SER A N 1
ATOM 1521 C CA . SER A 1 182 ? -3.057 8.276 -24.007 1.00 92.00 182 SER A CA 1
ATOM 1522 C C . SER A 1 182 ? -2.341 6.923 -23.956 1.00 92.00 182 SER A C 1
ATOM 1524 O O . SER A 1 182 ? -2.748 5.967 -24.619 1.00 92.00 182 SER A O 1
ATOM 1526 N N . PHE A 1 183 ? -1.327 6.796 -23.096 1.00 93.81 183 PHE A N 1
ATOM 1527 C CA . PHE A 1 183 ? -0.577 5.559 -22.895 1.00 93.81 183 PHE A CA 1
ATOM 1528 C C . PHE A 1 183 ? -1.483 4.405 -22.442 1.00 93.81 183 PHE A C 1
ATOM 1530 O O . PHE A 1 183 ? -1.460 3.321 -23.029 1.00 93.81 183 PHE A O 1
ATOM 1537 N N . LEU A 1 184 ? -2.333 4.644 -21.438 1.00 91.44 184 LEU A N 1
ATOM 1538 C CA . LEU A 1 184 ? -3.282 3.649 -20.937 1.00 91.44 184 LEU A CA 1
ATOM 1539 C C . LEU A 1 184 ? -4.370 3.308 -21.960 1.00 91.44 184 LEU A C 1
ATOM 1541 O O . LEU A 1 184 ? -4.760 2.146 -22.055 1.00 91.44 184 LEU A O 1
ATOM 1545 N N . GLY A 1 185 ? -4.858 4.288 -22.723 1.00 89.19 185 GLY A N 1
ATOM 1546 C CA . GLY A 1 185 ? -5.831 4.081 -23.796 1.00 89.19 185 GLY A CA 1
ATOM 1547 C C . GLY A 1 185 ? -5.283 3.149 -24.874 1.00 89.19 185 GLY A C 1
ATOM 1548 O O . GLY A 1 185 ? -5.923 2.153 -25.219 1.00 89.19 185 GLY A O 1
ATOM 1549 N N . ASN A 1 186 ? -4.051 3.405 -25.316 1.00 86.88 186 ASN A N 1
ATOM 1550 C CA . ASN A 1 186 ? -3.354 2.562 -26.282 1.00 86.88 186 ASN A CA 1
ATOM 1551 C C . ASN A 1 186 ? -3.130 1.149 -25.732 1.00 86.88 186 ASN A C 1
ATOM 1553 O O . ASN A 1 186 ? -3.473 0.174 -26.398 1.00 86.88 186 ASN A O 1
ATOM 1557 N N . LEU A 1 187 ? -2.638 1.009 -24.498 1.00 88.31 187 LEU A N 1
ATOM 1558 C CA . LEU A 1 187 ? -2.429 -0.308 -23.891 1.00 88.31 187 LEU A CA 1
ATOM 1559 C C . LEU A 1 187 ? -3.724 -1.111 -23.734 1.00 88.31 187 LEU A C 1
ATOM 1561 O O . LEU A 1 187 ? -3.754 -2.287 -24.094 1.00 88.31 187 LEU A O 1
ATOM 1565 N N . ASN A 1 188 ? -4.795 -0.483 -23.242 1.00 83.12 188 ASN A N 1
ATOM 1566 C CA . ASN A 1 188 ? -6.086 -1.145 -23.044 1.00 83.12 188 ASN A CA 1
ATOM 1567 C C . ASN A 1 188 ? -6.722 -1.606 -24.362 1.00 83.12 188 ASN A C 1
ATOM 1569 O O . ASN A 1 188 ? -7.455 -2.595 -24.364 1.00 83.12 188 ASN A O 1
ATOM 1573 N N . SER A 1 189 ? -6.440 -0.914 -25.473 1.00 79.69 189 SER A N 1
ATOM 1574 C CA . SER A 1 189 ? -6.918 -1.314 -26.802 1.00 79.69 189 SER A CA 1
ATOM 1575 C C . SER A 1 189 ? -6.278 -2.616 -27.304 1.00 79.69 189 SER A C 1
ATOM 1577 O O . SER A 1 189 ? -6.889 -3.332 -28.094 1.00 79.69 189 SER A O 1
ATOM 1579 N N . ILE A 1 190 ? -5.079 -2.948 -26.810 1.00 77.12 190 ILE A N 1
ATOM 1580 C CA . ILE A 1 190 ? -4.306 -4.126 -27.226 1.00 77.12 190 ILE A CA 1
ATOM 1581 C C . ILE A 1 190 ? -4.492 -5.274 -26.222 1.00 77.12 190 ILE A C 1
ATOM 1583 O O . ILE A 1 190 ? -4.669 -6.426 -26.614 1.00 77.12 190 ILE A O 1
ATOM 1587 N N . HIS A 1 191 ? -4.494 -4.975 -24.919 1.00 74.56 191 HIS A N 1
ATOM 1588 C CA . HIS A 1 191 ? -4.653 -5.966 -23.856 1.00 74.56 191 HIS A CA 1
ATOM 1589 C C . HIS A 1 191 ? -5.525 -5.434 -22.716 1.00 74.56 191 HIS A C 1
ATOM 1591 O O . HIS A 1 191 ? -5.284 -4.360 -22.186 1.00 74.56 191 HIS A O 1
ATOM 1597 N N . SER A 1 192 ? -6.497 -6.226 -22.254 1.00 74.19 192 SER A N 1
ATOM 1598 C CA . SER A 1 192 ? -7.423 -5.842 -21.168 1.00 74.19 192 SER A CA 1
ATOM 1599 C C . SER A 1 192 ? -7.245 -6.654 -19.876 1.00 74.19 192 SER A C 1
ATOM 1601 O O . SER A 1 192 ? -8.074 -6.589 -18.955 1.00 74.19 192 SER A O 1
ATOM 1603 N N . ASN A 1 193 ? -6.185 -7.468 -19.807 1.00 84.00 193 ASN A N 1
ATOM 1604 C CA . ASN A 1 193 ? -5.949 -8.420 -18.721 1.00 84.00 193 ASN A CA 1
ATOM 1605 C C . ASN A 1 193 ? -4.857 -7.975 -17.726 1.00 84.00 193 ASN A C 1
ATOM 1607 O O . ASN A 1 193 ? -4.188 -8.793 -17.101 1.00 84.00 193 ASN A O 1
ATOM 1611 N N . PHE A 1 194 ? -4.728 -6.665 -17.518 1.00 90.25 194 PHE A N 1
ATOM 1612 C CA . PHE A 1 194 ? -3.960 -6.081 -16.419 1.00 90.25 194 PHE A CA 1
ATOM 1613 C C . PHE A 1 194 ? -4.821 -5.106 -15.607 1.00 90.25 194 PHE A C 1
ATOM 1615 O O . PHE A 1 194 ? -5.961 -4.790 -15.954 1.00 90.25 194 PHE A O 1
ATOM 1622 N N . ARG A 1 195 ? -4.283 -4.669 -14.475 1.00 90.00 195 ARG A N 1
ATOM 1623 C CA . ARG A 1 195 ? -4.769 -3.547 -13.675 1.00 90.00 195 ARG A CA 1
ATOM 1624 C C . ARG A 1 195 ? -3.644 -2.546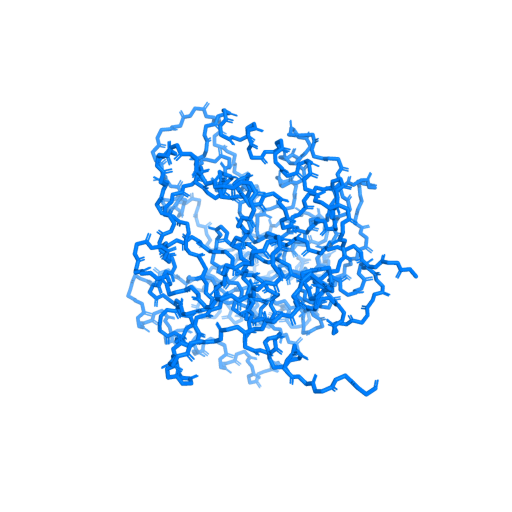 -13.507 1.00 90.00 195 ARG A C 1
ATOM 1626 O O . ARG A 1 195 ? -2.475 -2.888 -13.664 1.00 90.00 195 ARG A O 1
ATOM 1633 N N . PHE A 1 196 ? -4.023 -1.325 -13.169 1.00 90.12 196 PHE A N 1
ATOM 1634 C CA . PHE A 1 196 ? -3.068 -0.291 -12.839 1.00 90.12 196 PHE A CA 1
ATOM 1635 C C . PHE A 1 196 ? -3.507 0.500 -11.613 1.00 90.12 196 PHE A C 1
ATOM 1637 O O . PHE A 1 196 ? -4.700 0.579 -11.304 1.00 90.12 196 PHE A O 1
ATOM 1644 N N . CYS A 1 197 ? -2.536 1.099 -10.936 1.00 86.31 197 CYS A N 1
ATOM 1645 C CA . CYS A 1 197 ? -2.756 2.218 -10.032 1.00 86.31 197 CYS A CA 1
ATOM 1646 C C . CYS A 1 197 ? -1.816 3.363 -10.409 1.00 86.31 197 CYS A C 1
ATOM 1648 O O . CYS A 1 197 ? -0.723 3.141 -10.930 1.00 86.31 197 CYS A O 1
ATOM 1650 N N . LEU A 1 198 ? -2.285 4.586 -10.184 1.00 82.44 198 LEU A N 1
ATOM 1651 C CA . LEU A 1 198 ? -1.525 5.799 -10.439 1.00 82.44 198 LEU A CA 1
ATOM 1652 C C . LEU A 1 198 ? -1.023 6.352 -9.106 1.00 82.44 198 LEU A C 1
ATOM 1654 O O . LEU A 1 198 ? -1.830 6.585 -8.206 1.00 82.44 198 LEU A O 1
ATOM 1658 N N . GLU A 1 199 ? 0.278 6.603 -9.017 1.00 75.06 199 GLU A N 1
ATOM 1659 C CA . GLU A 1 199 ? 0.907 7.304 -7.899 1.00 75.06 199 GLU A CA 1
ATOM 1660 C C . GLU A 1 199 ? 1.677 8.506 -8.447 1.00 75.06 199 GLU A C 1
ATOM 1662 O O . GLU A 1 199 ? 2.768 8.372 -8.995 1.00 75.06 199 GLU A O 1
ATOM 1667 N N . GLU A 1 200 ? 1.071 9.693 -8.335 1.00 73.94 200 GLU A N 1
ATOM 1668 C CA . GLU A 1 200 ? 1.593 10.972 -8.841 1.00 73.94 200 GLU A CA 1
ATOM 1669 C C . GLU A 1 200 ? 1.994 10.952 -10.331 1.00 73.94 200 GLU A C 1
ATOM 1671 O O . GLU A 1 200 ? 1.205 11.314 -11.205 1.00 73.94 200 GLU A O 1
ATOM 1676 N N . SER A 1 201 ? 3.245 10.585 -10.608 1.00 79.12 201 SER A N 1
ATOM 1677 C CA . SER A 1 201 ? 3.887 10.580 -11.921 1.00 79.12 201 SER A CA 1
ATOM 1678 C C . SER A 1 201 ? 4.267 9.179 -12.408 1.00 79.12 201 SER A C 1
ATOM 1680 O O . SER A 1 201 ? 4.987 9.045 -13.393 1.00 79.12 201 SER A O 1
ATOM 1682 N N . THR A 1 202 ? 3.812 8.143 -11.711 1.00 84.19 202 THR A N 1
ATOM 1683 C CA . THR A 1 202 ? 4.151 6.752 -11.999 1.00 84.19 202 THR A CA 1
ATOM 1684 C C . THR A 1 202 ? 2.879 5.933 -12.151 1.00 84.19 202 THR A C 1
ATOM 1686 O O . THR A 1 202 ? 1.943 6.044 -11.355 1.00 84.19 202 THR A O 1
ATOM 1689 N N . ILE A 1 203 ? 2.844 5.093 -13.182 1.00 89.62 203 ILE A N 1
ATOM 1690 C CA . ILE A 1 203 ? 1.823 4.060 -13.342 1.00 89.62 203 ILE A CA 1
ATOM 1691 C C . ILE A 1 203 ? 2.430 2.737 -12.890 1.00 89.62 203 ILE A C 1
ATOM 1693 O O . ILE A 1 203 ? 3.429 2.299 -13.456 1.00 89.62 203 ILE A O 1
ATOM 1697 N N . HIS A 1 204 ? 1.795 2.070 -11.932 1.00 90.31 204 HIS A N 1
ATOM 1698 C CA . HIS A 1 204 ? 2.126 0.692 -11.578 1.00 90.31 204 HIS A CA 1
ATOM 1699 C C . HIS A 1 204 ? 1.153 -0.238 -12.299 1.00 90.31 204 HIS A C 1
ATOM 1701 O O . HIS A 1 204 ? -0.056 -0.146 -12.092 1.00 90.31 204 HIS A O 1
ATOM 1707 N N . LEU A 1 205 ? 1.672 -1.124 -13.146 1.00 93.69 205 LEU A N 1
ATOM 1708 C CA . LEU A 1 205 ? 0.926 -2.081 -13.963 1.00 93.69 205 LEU A CA 1
ATOM 1709 C C . LEU A 1 205 ? 1.153 -3.490 -13.423 1.00 93.69 205 LEU A C 1
ATOM 1711 O O . LEU A 1 205 ? 2.288 -3.925 -13.245 1.00 93.69 205 LEU A O 1
ATOM 1715 N N . PHE A 1 206 ? 0.074 -4.218 -13.160 1.00 93.00 206 PHE A N 1
ATOM 1716 C CA . PHE A 1 206 ? 0.126 -5.516 -12.492 1.00 93.00 206 PHE A CA 1
ATOM 1717 C C . PHE A 1 206 ? -1.035 -6.415 -12.920 1.00 93.00 206 PHE A C 1
ATOM 1719 O O . PHE A 1 206 ? -1.970 -5.998 -13.604 1.00 93.00 206 PHE A O 1
ATOM 1726 N N . SER A 1 207 ? -0.984 -7.684 -12.520 1.00 92.56 207 SER A N 1
ATOM 1727 C CA . SER A 1 207 ? -1.984 -8.678 -12.914 1.00 92.56 207 SER A CA 1
ATOM 1728 C C . SER A 1 207 ? -3.420 -8.267 -12.558 1.00 92.56 207 SER A C 1
ATOM 1730 O O . SER A 1 207 ? -3.703 -7.825 -11.442 1.00 92.56 207 SER A O 1
ATOM 1732 N N . LYS A 1 208 ? -4.379 -8.474 -13.472 1.00 90.06 208 LYS A N 1
ATOM 1733 C CA . LYS A 1 208 ? -5.800 -8.142 -13.236 1.00 90.06 208 LYS A CA 1
ATOM 1734 C C . LYS A 1 208 ? -6.410 -8.905 -12.062 1.00 90.06 208 LYS A C 1
ATOM 1736 O O . LYS A 1 208 ? -7.376 -8.442 -11.446 1.00 90.06 208 LYS A O 1
ATOM 1741 N N . SER A 1 209 ? -5.842 -10.060 -11.725 1.00 86.50 209 SER A N 1
ATOM 1742 C CA . SER A 1 209 ? -6.257 -10.846 -10.570 1.00 86.50 209 SER A CA 1
ATOM 1743 C C . SER A 1 209 ? -5.842 -10.237 -9.229 1.00 86.50 209 SER A C 1
ATOM 1745 O O . SER A 1 209 ? -6.341 -10.732 -8.214 1.00 86.50 209 SER A O 1
ATOM 1747 N N . ASN A 1 210 ? -5.014 -9.183 -9.205 1.00 87.00 210 ASN A N 1
ATOM 1748 C CA . ASN A 1 210 ? -4.558 -8.514 -7.985 1.00 87.00 210 ASN A CA 1
ATOM 1749 C C . ASN A 1 210 ? -5.493 -7.398 -7.523 1.00 87.00 210 ASN A C 1
ATOM 1751 O O . ASN A 1 210 ? -6.024 -6.598 -8.297 1.00 87.00 210 ASN A O 1
ATOM 1755 N N . SER A 1 211 ? -5.693 -7.353 -6.210 1.00 86.81 211 SER A N 1
ATOM 1756 C CA . SER A 1 211 ? -6.238 -6.208 -5.479 1.00 86.81 211 SER A CA 1
ATOM 1757 C C . SER A 1 211 ? -5.945 -6.397 -4.003 1.00 86.81 211 SER A C 1
ATOM 1759 O O . SER A 1 211 ? -6.147 -7.509 -3.513 1.00 86.81 211 SER A O 1
ATOM 1761 N N . LYS A 1 212 ? -5.621 -5.314 -3.294 1.00 89.88 212 LYS A N 1
ATOM 1762 C CA . LYS A 1 212 ? -5.333 -5.320 -1.851 1.00 89.88 212 LYS A CA 1
ATOM 1763 C C . LYS A 1 212 ? -6.354 -6.111 -1.033 1.00 89.88 212 LYS A C 1
ATOM 1765 O O . LYS A 1 212 ? -5.993 -6.999 -0.271 1.00 89.88 212 LYS A O 1
ATOM 1770 N N . ILE A 1 213 ? -7.644 -5.883 -1.287 1.00 90.38 213 ILE A N 1
ATOM 1771 C CA . ILE A 1 213 ? -8.733 -6.594 -0.604 1.00 90.38 213 ILE A CA 1
ATOM 1772 C C . ILE A 1 213 ? -8.728 -8.106 -0.846 1.00 90.38 213 ILE A C 1
ATOM 1774 O O . ILE A 1 213 ? -8.992 -8.888 0.063 1.00 90.38 213 ILE A O 1
ATOM 1778 N N . LYS A 1 214 ? -8.446 -8.538 -2.081 1.00 90.06 214 LYS A N 1
ATOM 1779 C CA . LYS A 1 214 ? -8.381 -9.963 -2.418 1.00 90.06 214 LYS A CA 1
ATOM 1780 C C . LYS A 1 214 ? -7.164 -10.594 -1.750 1.00 90.06 214 LYS A C 1
ATOM 1782 O O . LYS A 1 214 ? -7.310 -11.673 -1.199 1.00 90.06 214 LYS A O 1
ATOM 1787 N N . THR A 1 215 ? -6.032 -9.895 -1.742 1.00 91.69 215 THR A N 1
ATOM 1788 C CA . THR A 1 215 ? -4.813 -10.323 -1.057 1.00 91.69 215 THR A CA 1
ATOM 1789 C C . THR A 1 215 ? -5.073 -10.554 0.433 1.00 91.69 215 THR A C 1
ATOM 1791 O O . THR A 1 215 ? -4.839 -11.654 0.919 1.00 91.69 215 THR A O 1
ATOM 1794 N N . VAL A 1 216 ? -5.664 -9.584 1.141 1.00 93.50 216 VAL A N 1
ATOM 1795 C CA . VAL A 1 216 ? -6.012 -9.733 2.571 1.00 93.50 216 VAL A CA 1
ATOM 1796 C C . VAL A 1 216 ? -7.000 -10.883 2.791 1.00 93.50 216 VAL A C 1
ATOM 1798 O O . VAL A 1 216 ? -6.790 -11.728 3.654 1.00 93.50 216 VAL A O 1
ATOM 1801 N N . SER A 1 217 ? -8.051 -10.959 1.969 1.00 92.50 217 SER A N 1
ATOM 1802 C CA . SER A 1 217 ? -9.057 -12.029 2.017 1.00 92.50 217 SER A CA 1
ATOM 1803 C C . SER A 1 217 ? -8.447 -13.423 1.826 1.00 92.50 217 SER A C 1
ATOM 1805 O O . SER A 1 217 ? -8.841 -14.355 2.522 1.00 92.50 217 SER A O 1
ATOM 1807 N N . GLN A 1 218 ? -7.469 -13.569 0.927 1.00 91.88 218 GLN A N 1
ATOM 1808 C CA . GLN A 1 218 ? -6.762 -14.829 0.683 1.00 91.88 218 GLN A CA 1
ATOM 1809 C C . GLN A 1 218 ? -5.834 -15.202 1.839 1.00 91.88 218 GLN A C 1
ATOM 1811 O O . GLN A 1 218 ? -5.852 -16.349 2.274 1.00 91.88 218 GLN A O 1
ATOM 1816 N N . VAL A 1 219 ? -5.061 -14.241 2.353 1.00 92.94 219 VAL A N 1
ATOM 1817 C CA . VAL A 1 219 ? -4.132 -14.457 3.474 1.00 92.94 219 VAL A CA 1
ATOM 1818 C C . VAL A 1 219 ? -4.881 -14.895 4.729 1.00 92.94 219 VAL A C 1
ATOM 1820 O O . VAL A 1 219 ? -4.484 -15.855 5.379 1.00 92.94 219 VAL A O 1
ATOM 1823 N N . LEU A 1 220 ? -5.992 -14.225 5.040 1.00 91.75 220 LEU A N 1
ATOM 1824 C CA . LEU A 1 220 ? -6.805 -14.520 6.220 1.00 91.75 220 LEU A CA 1
ATOM 1825 C C . LEU A 1 220 ? -7.826 -15.644 5.997 1.00 91.75 220 LEU A C 1
ATOM 1827 O O . LEU A 1 220 ? -8.476 -16.061 6.949 1.00 91.75 220 LEU A O 1
ATOM 1831 N N . GLN A 1 221 ? -7.997 -16.117 4.758 1.00 92.44 221 GLN A N 1
ATOM 1832 C CA . GLN A 1 221 ? -9.005 -17.113 4.372 1.00 92.44 221 GLN A CA 1
ATOM 1833 C C . GLN A 1 221 ? -10.442 -16.724 4.773 1.00 92.44 221 GLN A C 1
ATOM 1835 O O . GLN A 1 221 ? -11.250 -17.563 5.170 1.00 92.44 221 GLN A O 1
ATOM 1840 N N . VAL A 1 222 ? -10.783 -15.438 4.648 1.00 90.38 222 VAL A N 1
ATOM 1841 C CA . VAL A 1 222 ? -12.118 -14.907 4.974 1.00 90.38 222 VAL A CA 1
ATOM 1842 C C . VAL A 1 222 ? -12.753 -14.192 3.782 1.00 90.38 222 VAL A C 1
ATOM 1844 O O . VAL A 1 222 ? -12.034 -13.670 2.925 1.00 90.38 222 VAL A O 1
ATOM 1847 N N . PRO A 1 223 ? -14.094 -14.095 3.700 1.00 91.06 223 PRO A N 1
ATOM 1848 C CA . PRO A 1 223 ? -14.759 -13.340 2.641 1.00 91.06 223 PRO A CA 1
ATOM 1849 C C . PRO A 1 223 ? -14.367 -11.854 2.641 1.00 91.06 223 PRO A C 1
ATOM 1851 O O . PRO A 1 223 ? -14.233 -11.239 3.696 1.00 91.06 223 PRO A O 1
ATOM 1854 N N . LYS A 1 224 ? -14.287 -11.232 1.455 1.00 90.44 224 LYS A N 1
ATOM 1855 C CA . LYS A 1 224 ? -13.968 -9.794 1.306 1.00 90.44 224 LYS A CA 1
ATOM 1856 C C . LYS A 1 224 ? -14.884 -8.879 2.123 1.00 90.44 224 LYS A C 1
ATOM 1858 O O . LYS A 1 224 ? -14.421 -7.886 2.665 1.00 90.44 224 LYS A O 1
ATOM 1863 N N . ALA A 1 225 ? -16.168 -9.225 2.226 1.00 86.31 225 ALA A N 1
ATOM 1864 C CA . ALA A 1 225 ? -17.127 -8.473 3.031 1.00 86.31 225 ALA A CA 1
ATOM 1865 C C . ALA A 1 225 ? -16.728 -8.431 4.515 1.00 86.31 225 ALA A C 1
ATOM 1867 O O . ALA A 1 225 ? -16.893 -7.405 5.164 1.00 86.31 225 ALA A O 1
ATOM 1868 N N . LEU A 1 226 ? -16.166 -9.525 5.040 1.00 84.50 226 LEU A N 1
ATOM 1869 C CA . LEU A 1 226 ? -15.690 -9.578 6.418 1.00 84.50 226 LEU A CA 1
ATOM 1870 C C . LEU A 1 226 ? -14.399 -8.778 6.599 1.00 84.50 226 LEU A C 1
ATOM 1872 O O . LEU A 1 226 ? -14.223 -8.163 7.645 1.00 84.50 226 LEU A O 1
ATOM 1876 N N . VAL A 1 227 ? -13.534 -8.742 5.580 1.00 88.88 227 VAL A N 1
ATOM 1877 C CA . VAL A 1 227 ? -12.348 -7.876 5.600 1.00 88.88 227 VAL A CA 1
ATOM 1878 C C . VAL A 1 227 ? -12.763 -6.414 5.731 1.00 88.88 227 VAL A C 1
ATOM 1880 O O . VAL A 1 227 ? -12.303 -5.754 6.652 1.00 88.88 227 VAL A O 1
ATOM 1883 N N . TRP A 1 228 ? -13.669 -5.925 4.877 1.00 86.44 228 TRP A N 1
ATOM 1884 C CA . TRP A 1 228 ? -14.116 -4.526 4.924 1.00 86.44 228 TRP A CA 1
ATOM 1885 C C . TRP A 1 228 ? -14.695 -4.130 6.281 1.00 86.44 228 TRP A C 1
ATOM 1887 O O . TRP A 1 228 ? -14.317 -3.104 6.835 1.00 86.44 228 TRP A O 1
ATOM 1897 N N . LYS A 1 229 ? -15.526 -5.001 6.865 1.00 79.81 229 LYS A N 1
ATOM 1898 C CA . LYS A 1 229 ? -16.125 -4.781 8.189 1.00 79.81 229 LYS A CA 1
ATOM 1899 C C . LYS A 1 229 ? -15.116 -4.692 9.335 1.00 79.81 229 LYS A C 1
ATOM 1901 O O . LYS A 1 229 ? -15.482 -4.232 10.405 1.00 79.81 229 LYS A O 1
ATOM 1906 N N . ASN A 1 230 ? -13.882 -5.152 9.149 1.00 82.81 230 ASN A N 1
ATOM 1907 C CA . ASN A 1 230 ? -12.854 -5.155 10.193 1.00 82.81 230 ASN A CA 1
ATOM 1908 C C . ASN A 1 230 ? -11.610 -4.344 9.804 1.00 82.81 230 ASN A C 1
ATOM 1910 O O . ASN A 1 230 ? -10.620 -4.379 10.533 1.00 82.81 230 ASN A O 1
ATOM 1914 N N . LEU A 1 231 ? -11.635 -3.654 8.658 1.00 88.56 231 LEU A N 1
ATOM 1915 C CA . LEU A 1 231 ? -10.476 -2.970 8.099 1.00 88.56 231 LEU A CA 1
ATOM 1916 C C . LEU A 1 231 ? -10.324 -1.564 8.671 1.00 88.56 231 LEU A C 1
ATOM 1918 O O . LEU A 1 231 ? -11.183 -0.714 8.481 1.00 88.56 231 LEU A O 1
ATOM 1922 N N . ILE A 1 232 ? -9.169 -1.290 9.255 1.00 89.06 232 ILE A N 1
ATOM 1923 C CA . ILE A 1 232 ? -8.719 0.034 9.663 1.00 89.06 232 ILE A CA 1
ATOM 1924 C C . ILE A 1 232 ? -7.560 0.396 8.742 1.00 89.06 232 ILE A C 1
ATOM 1926 O O . ILE A 1 232 ? -6.559 -0.319 8.704 1.00 89.06 232 ILE A O 1
ATOM 1930 N N . TYR A 1 233 ? -7.701 1.465 7.963 1.00 91.81 233 TYR A N 1
ATOM 1931 C CA . TYR A 1 233 ? -6.719 1.854 6.957 1.00 91.81 233 TYR A CA 1
ATOM 1932 C C . TYR A 1 233 ? -5.997 3.143 7.350 1.00 91.81 233 TYR A C 1
ATOM 1934 O O . TYR A 1 233 ? -6.610 4.142 7.715 1.00 91.81 233 TYR A O 1
ATOM 1942 N N . SER A 1 234 ? -4.675 3.138 7.247 1.00 91.25 234 SER A N 1
ATOM 1943 C CA . SER A 1 234 ? -3.829 4.306 7.465 1.00 91.25 234 SER A CA 1
ATOM 1944 C C . SER A 1 234 ? -2.913 4.495 6.265 1.00 91.25 234 SER A C 1
ATOM 1946 O O . SER A 1 234 ? -2.285 3.543 5.805 1.00 91.25 234 SER A O 1
ATOM 1948 N N . SER A 1 235 ? -2.830 5.714 5.740 1.00 89.50 235 SER A N 1
ATOM 1949 C CA . SER A 1 235 ? -2.030 6.028 4.559 1.00 89.50 235 SER A CA 1
ATOM 1950 C C . SER A 1 235 ? -1.047 7.154 4.833 1.00 89.50 235 SER A C 1
ATOM 1952 O O . SER A 1 235 ? -1.419 8.328 4.892 1.00 89.50 235 SER A O 1
ATOM 1954 N N . ILE A 1 236 ? 0.227 6.786 4.957 1.00 84.31 236 ILE A N 1
ATOM 1955 C CA . ILE A 1 236 ? 1.342 7.728 5.121 1.00 84.31 236 ILE A CA 1
ATOM 1956 C C . ILE A 1 236 ? 1.814 8.220 3.741 1.00 84.31 236 ILE A C 1
ATOM 1958 O O . ILE A 1 236 ? 2.297 9.349 3.594 1.00 84.31 236 ILE A O 1
ATOM 1962 N N . THR A 1 237 ? 1.625 7.401 2.703 1.00 82.94 237 THR A N 1
ATOM 1963 C CA . THR A 1 237 ? 1.829 7.758 1.291 1.00 82.94 237 THR A CA 1
ATOM 1964 C C . THR A 1 237 ? 0.518 7.904 0.530 1.00 82.94 237 THR A C 1
ATOM 1966 O O . THR A 1 237 ? -0.544 7.982 1.156 1.00 82.94 237 THR A O 1
ATOM 1969 N N . TYR A 1 238 ? 0.599 8.055 -0.799 1.00 83.38 238 TYR A N 1
ATOM 1970 C CA . TYR A 1 238 ? -0.563 8.327 -1.634 1.00 83.38 238 TYR A CA 1
ATOM 1971 C C . TYR A 1 238 ? -1.620 7.234 -1.412 1.00 83.38 238 TYR A C 1
ATOM 1973 O O . TYR A 1 238 ? -1.310 6.046 -1.542 1.00 83.38 238 TYR A O 1
ATOM 1981 N N . PRO A 1 239 ? -2.843 7.603 -1.000 1.00 86.25 239 PRO A N 1
ATOM 1982 C CA . PRO A 1 239 ? -3.831 6.628 -0.584 1.00 86.25 239 PRO A CA 1
ATOM 1983 C C . PRO A 1 239 ? -4.413 5.860 -1.765 1.00 86.25 239 PRO A C 1
ATOM 1985 O O . PRO A 1 239 ? -4.754 6.419 -2.806 1.00 86.25 239 PRO A O 1
ATOM 1988 N N . ASP A 1 240 ? -4.632 4.563 -1.559 1.00 87.19 240 ASP A N 1
ATOM 1989 C CA . ASP A 1 240 ? -5.513 3.790 -2.424 1.00 87.19 240 ASP A CA 1
ATOM 1990 C C . ASP A 1 240 ? -6.959 4.095 -2.044 1.00 87.19 240 ASP A C 1
ATOM 1992 O O . ASP A 1 240 ? -7.511 3.495 -1.124 1.00 87.19 240 ASP A O 1
ATOM 1996 N N . PHE A 1 241 ? -7.557 5.048 -2.756 1.00 85.12 241 PHE A N 1
ATOM 1997 C CA . PHE A 1 241 ? -8.928 5.507 -2.529 1.00 85.12 241 PHE A CA 1
ATOM 1998 C C . PHE A 1 241 ? -9.951 4.373 -2.505 1.00 85.12 241 PHE A C 1
ATOM 2000 O O . PHE A 1 241 ? -10.824 4.346 -1.644 1.00 85.12 241 PHE A O 1
ATOM 2007 N N . LYS A 1 242 ? -9.804 3.375 -3.384 1.00 84.25 242 LYS A N 1
ATOM 2008 C CA . LYS A 1 242 ? -10.733 2.243 -3.427 1.00 84.25 242 LYS A CA 1
ATOM 2009 C C . LYS A 1 242 ? -10.653 1.413 -2.149 1.00 84.25 242 LYS A C 1
ATOM 2011 O O . LYS A 1 242 ? -11.670 0.910 -1.676 1.00 84.25 242 LYS A O 1
ATOM 2016 N N . PHE A 1 243 ? -9.449 1.230 -1.619 1.00 86.38 243 PHE A N 1
ATOM 2017 C CA . PHE A 1 243 ? -9.243 0.528 -0.358 1.00 86.38 243 PHE A CA 1
ATOM 2018 C C . PHE A 1 243 ? -9.676 1.374 0.846 1.00 86.38 243 PHE A C 1
ATOM 2020 O O . PHE A 1 243 ? -10.306 0.855 1.762 1.00 86.38 243 PHE A O 1
ATOM 2027 N N . ALA A 1 244 ? -9.405 2.675 0.795 1.00 87.56 244 ALA A N 1
ATOM 2028 C CA . ALA A 1 244 ? -9.693 3.638 1.843 1.00 87.56 244 ALA A CA 1
ATOM 2029 C C . ALA A 1 244 ? -11.194 3.862 2.080 1.00 87.56 244 ALA A C 1
ATOM 2031 O O . ALA A 1 244 ? -11.657 3.761 3.210 1.00 87.56 244 ALA A O 1
ATOM 2032 N N . GLU A 1 245 ? -11.964 4.097 1.015 1.00 83.25 245 GLU A N 1
ATOM 2033 C CA . GLU A 1 245 ? -13.408 4.377 1.076 1.00 83.25 245 GLU A CA 1
ATOM 2034 C C . GLU A 1 245 ? -14.231 3.231 1.678 1.00 83.25 245 GLU A C 1
ATOM 2036 O O . GLU A 1 245 ? -15.337 3.451 2.163 1.00 83.25 245 GLU A O 1
ATOM 2041 N N . ASN A 1 246 ? -13.704 2.006 1.614 1.00 83.00 246 ASN A N 1
ATOM 2042 C CA . ASN A 1 246 ? -14.365 0.798 2.106 1.00 83.00 246 ASN A CA 1
ATOM 2043 C C . ASN A 1 246 ? -13.813 0.329 3.462 1.00 83.00 246 ASN A C 1
ATOM 2045 O O . ASN A 1 246 ? -14.294 -0.669 4.002 1.00 83.00 246 ASN A O 1
ATOM 2049 N N . ALA A 1 247 ? -12.783 0.992 3.996 1.00 83.00 247 ALA A N 1
ATOM 2050 C CA . ALA A 1 247 ? -12.295 0.714 5.338 1.00 83.00 247 ALA A CA 1
ATOM 2051 C C . ALA A 1 247 ? -13.321 1.197 6.363 1.00 83.00 247 ALA A C 1
ATOM 2053 O O . ALA A 1 247 ? -13.997 2.185 6.122 1.00 83.00 247 ALA A O 1
ATOM 2054 N N . TYR A 1 248 ? -13.406 0.554 7.525 1.00 75.50 248 TYR A N 1
ATOM 2055 C CA . TYR A 1 248 ? -14.187 1.039 8.665 1.00 75.50 248 TYR A CA 1
ATOM 2056 C C . TYR A 1 248 ? -13.729 2.424 9.143 1.00 75.50 248 TYR A C 1
ATOM 2058 O O . TYR A 1 248 ? -14.513 3.215 9.658 1.00 75.50 248 TYR A O 1
ATOM 2066 N N . PHE A 1 249 ? -12.442 2.706 8.974 1.00 77.06 249 PHE A N 1
ATOM 2067 C CA . PHE A 1 249 ? -11.796 3.926 9.419 1.00 77.06 249 PHE A CA 1
ATOM 2068 C C . PHE A 1 249 ? -10.614 4.240 8.502 1.00 77.06 249 PHE A C 1
ATOM 2070 O O . PHE A 1 249 ? -9.894 3.318 8.104 1.00 77.06 249 PHE A O 1
ATOM 2077 N N . TRP A 1 250 ? -10.399 5.526 8.201 1.00 85.38 250 TRP A N 1
ATOM 2078 C CA . TRP A 1 250 ? -9.294 5.974 7.359 1.00 85.38 250 TRP A CA 1
ATOM 2079 C C . TRP A 1 250 ? -8.559 7.207 7.911 1.00 85.38 250 TRP A C 1
ATOM 2081 O O . TRP A 1 250 ? -9.126 8.297 8.017 1.00 85.38 250 TRP A O 1
ATOM 2091 N N . LEU A 1 251 ? -7.263 7.029 8.189 1.00 87.25 251 LEU A N 1
ATOM 2092 C CA . LEU A 1 251 ? -6.296 8.090 8.495 1.00 87.25 251 LEU A CA 1
ATOM 2093 C C . LEU A 1 251 ? -5.385 8.357 7.285 1.00 87.25 251 LEU A C 1
ATOM 2095 O O . LEU A 1 251 ? -4.877 7.419 6.665 1.00 87.25 251 LEU A O 1
ATOM 2099 N N . CYS A 1 252 ? -5.128 9.622 6.954 1.00 86.94 252 CYS A N 1
ATOM 2100 C CA . CYS A 1 252 ? -4.223 10.002 5.868 1.00 86.94 252 CYS A CA 1
ATOM 2101 C C . CYS A 1 252 ? -3.364 11.219 6.225 1.00 86.94 252 CYS A C 1
ATOM 2103 O O . CYS A 1 252 ? -3.750 12.045 7.041 1.00 86.94 252 CYS A O 1
ATOM 2105 N N . ASN A 1 253 ? -2.198 11.373 5.599 1.00 83.19 253 ASN A N 1
ATOM 2106 C CA . ASN A 1 253 ? -1.408 12.597 5.742 1.00 83.19 253 ASN A CA 1
ATOM 2107 C C . ASN A 1 253 ? -2.082 13.790 5.026 1.00 83.19 253 ASN A C 1
ATOM 2109 O O . ASN A 1 253 ? -2.534 13.667 3.885 1.00 83.19 253 ASN A O 1
ATOM 2113 N N . HIS A 1 254 ? -2.096 14.960 5.670 1.00 82.94 254 HIS A N 1
ATOM 2114 C CA . HIS A 1 254 ? -2.724 16.187 5.176 1.00 82.94 254 HIS A CA 1
ATOM 2115 C C . HIS A 1 254 ? -2.184 16.662 3.824 1.00 82.94 254 HIS A C 1
ATOM 2117 O O . HIS A 1 254 ? -2.911 17.296 3.068 1.00 82.94 254 HIS A O 1
ATOM 2123 N N . ARG A 1 255 ? -0.956 16.292 3.445 1.00 82.06 255 ARG A N 1
ATOM 2124 C CA . ARG A 1 255 ? -0.398 16.616 2.120 1.00 82.06 255 ARG A CA 1
ATOM 2125 C C . ARG A 1 255 ? -1.245 16.126 0.942 1.00 82.06 255 ARG A C 1
ATOM 2127 O O . ARG A 1 255 ? -1.093 16.632 -0.163 1.00 82.06 255 ARG A O 1
ATOM 2134 N N . PHE A 1 256 ? -2.119 15.144 1.165 1.00 84.94 256 PHE A N 1
ATOM 2135 C CA . PHE A 1 256 ? -3.019 14.615 0.144 1.00 84.94 256 PHE A CA 1
ATOM 2136 C C . PHE A 1 256 ? -4.414 15.251 0.166 1.00 84.94 256 PHE A C 1
ATOM 2138 O O . PHE A 1 256 ? -5.256 14.857 -0.638 1.00 84.94 256 PHE A O 1
ATOM 2145 N N . SER A 1 257 ? -4.675 16.234 1.037 1.00 84.38 257 SER A N 1
ATOM 2146 C CA . SER A 1 257 ? -6.006 16.826 1.230 1.00 84.38 257 SER A CA 1
ATOM 2147 C C . SER A 1 257 ? -6.621 17.347 -0.058 1.00 84.38 257 SER A C 1
ATOM 2149 O O . SER A 1 257 ? -7.761 17.008 -0.344 1.00 84.38 257 SER A O 1
ATOM 2151 N N . ARG A 1 258 ? -5.850 18.045 -0.899 1.00 82.75 258 ARG A N 1
ATOM 2152 C CA . ARG A 1 258 ? -6.323 18.509 -2.211 1.00 82.75 258 ARG A CA 1
ATOM 2153 C C . ARG A 1 258 ? -6.830 17.363 -3.093 1.00 82.75 258 ARG A C 1
ATOM 2155 O O . ARG A 1 258 ? -7.922 17.450 -3.637 1.00 82.75 258 ARG A O 1
ATOM 2162 N N . SER A 1 259 ? -6.071 16.273 -3.219 1.00 82.81 259 SER A N 1
ATOM 2163 C CA . SER A 1 259 ? -6.486 15.119 -4.034 1.00 82.81 259 SER A CA 1
ATOM 2164 C C . SER A 1 259 ? -7.690 14.374 -3.449 1.00 82.81 259 SER A C 1
ATOM 2166 O O . SER A 1 259 ? -8.451 13.761 -4.195 1.00 82.81 259 SER A O 1
ATOM 2168 N N . ILE A 1 260 ? -7.852 14.390 -2.123 1.00 85.25 260 ILE A N 1
ATOM 2169 C CA . ILE A 1 260 ? -9.023 13.827 -1.440 1.00 85.25 260 ILE A CA 1
ATOM 2170 C C . ILE A 1 260 ? -10.254 14.725 -1.649 1.00 85.25 260 ILE A C 1
ATOM 2172 O O . ILE A 1 260 ? -11.355 14.217 -1.877 1.00 85.25 260 ILE A O 1
ATOM 2176 N N . ASP A 1 261 ? -10.064 16.042 -1.618 1.00 83.81 261 ASP A N 1
ATOM 2177 C CA . ASP A 1 261 ? -11.120 17.036 -1.792 1.00 83.81 261 ASP A CA 1
ATOM 2178 C C . ASP A 1 261 ? -11.655 17.071 -3.225 1.00 83.81 261 ASP A C 1
ATOM 2180 O O . ASP A 1 261 ? -12.864 17.035 -3.433 1.00 83.81 261 ASP A O 1
ATOM 2184 N N . GLU A 1 262 ? -10.771 16.963 -4.221 1.00 83.56 262 GLU A N 1
ATOM 2185 C CA . GLU A 1 262 ? -11.141 16.792 -5.636 1.00 83.56 262 GLU A CA 1
ATOM 2186 C C . GLU A 1 262 ? -12.041 15.557 -5.875 1.00 83.56 262 GLU A C 1
ATOM 2188 O O . GLU A 1 262 ? -12.747 15.484 -6.880 1.00 83.56 262 GLU A O 1
ATOM 2193 N N . ARG A 1 263 ? -12.045 14.587 -4.948 1.00 82.00 263 ARG A N 1
ATOM 2194 C CA . ARG A 1 263 ? -12.906 13.390 -4.972 1.00 82.00 263 ARG A CA 1
ATOM 2195 C C . ARG A 1 263 ? -14.142 13.498 -4.073 1.00 82.00 263 ARG A C 1
ATOM 2197 O O . ARG A 1 263 ? -14.930 12.558 -4.026 1.00 82.00 263 ARG A O 1
ATOM 2204 N N . GLY A 1 264 ? -14.313 14.601 -3.344 1.00 80.06 264 GLY A N 1
ATOM 2205 C CA . GLY A 1 264 ? -15.422 14.809 -2.411 1.00 80.06 264 GLY A CA 1
ATOM 2206 C C . GLY A 1 264 ? -15.355 13.942 -1.148 1.00 80.06 264 GLY A C 1
ATOM 2207 O O . GLY A 1 264 ? -16.377 13.716 -0.504 1.00 80.06 264 GLY A O 1
ATOM 2208 N N . LEU A 1 265 ? -14.174 13.433 -0.778 1.00 79.81 265 LEU A N 1
ATOM 2209 C CA . LEU A 1 265 ? -14.004 12.459 0.312 1.00 79.81 265 LEU A CA 1
ATOM 2210 C C . LEU A 1 265 ? -13.509 13.076 1.626 1.00 79.81 265 LEU A C 1
ATOM 2212 O O . LEU A 1 265 ? -13.307 12.352 2.595 1.00 79.81 265 LEU A O 1
ATOM 2216 N N . THR A 1 266 ? -13.342 14.398 1.698 1.00 69.62 266 THR A N 1
ATOM 2217 C CA . THR A 1 266 ? -12.796 15.121 2.865 1.00 69.62 266 THR A CA 1
ATOM 2218 C C . THR A 1 266 ? -13.546 14.814 4.167 1.00 69.62 266 THR A C 1
ATOM 2220 O O . THR A 1 266 ? -12.955 14.738 5.238 1.00 69.62 266 THR A O 1
ATOM 2223 N N . HIS A 1 267 ? -14.856 14.571 4.086 1.00 66.19 267 HIS A N 1
ATOM 2224 C CA . HIS A 1 267 ? -15.699 14.200 5.227 1.00 66.19 267 HIS A CA 1
ATOM 2225 C C . HIS A 1 267 ? -15.489 12.751 5.716 1.00 66.19 267 HIS A C 1
ATOM 2227 O O . HIS A 1 267 ? -15.999 12.381 6.777 1.00 66.19 267 HIS A O 1
ATOM 2233 N N . LYS A 1 268 ? -14.758 11.931 4.946 1.00 70.81 268 LYS A N 1
ATOM 2234 C CA . LYS A 1 268 ? -14.468 10.515 5.206 1.00 70.81 268 LYS A CA 1
ATOM 2235 C C . LYS A 1 268 ? -13.008 10.215 5.541 1.00 70.81 268 LYS A C 1
ATOM 2237 O O . LYS A 1 268 ? -12.562 9.080 5.399 1.00 70.81 268 LYS A O 1
ATOM 2242 N N . VAL A 1 269 ? -12.251 11.211 5.980 1.00 77.38 269 VAL A N 1
ATOM 2243 C CA . VAL A 1 269 ? -10.842 11.024 6.321 1.00 77.38 269 VAL A CA 1
ATOM 2244 C C . VAL A 1 269 ? -10.474 11.847 7.544 1.00 77.38 269 VAL A C 1
ATOM 2246 O O . VAL A 1 269 ? -11.001 12.937 7.762 1.00 77.38 269 VAL A O 1
ATOM 2249 N N . ILE A 1 270 ? -9.553 11.317 8.341 1.00 80.75 270 ILE A N 1
ATOM 2250 C CA . ILE A 1 270 ? -8.858 12.084 9.373 1.00 80.75 270 ILE A CA 1
ATOM 2251 C C . ILE A 1 270 ? -7.474 12.398 8.846 1.00 80.75 270 ILE A C 1
ATOM 2253 O O . ILE A 1 270 ? -6.769 11.511 8.357 1.00 80.75 270 ILE A O 1
ATOM 2257 N N . PHE A 1 271 ? -7.090 13.665 8.932 1.00 79.12 271 PHE A N 1
ATOM 2258 C CA . PHE A 1 271 ? -5.801 14.115 8.446 1.00 79.12 271 PHE A CA 1
ATOM 225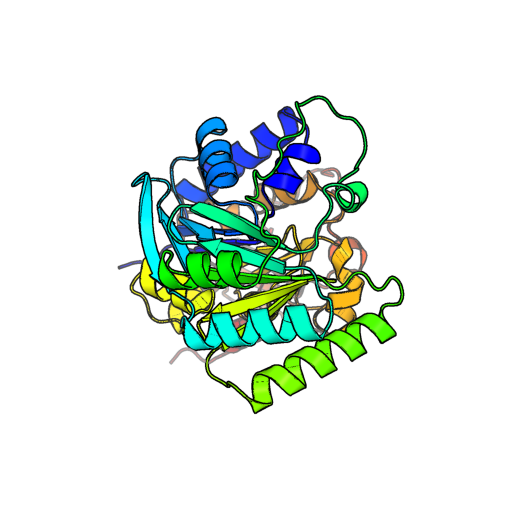9 C C . PHE A 1 271 ? -4.784 14.193 9.573 1.00 79.12 271 PHE A C 1
ATOM 2261 O O . PHE A 1 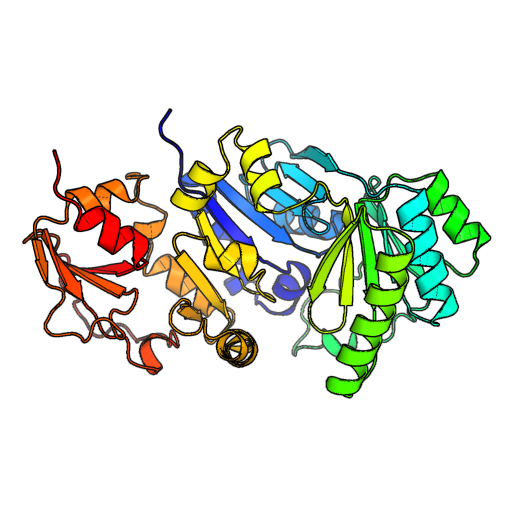271 ? -5.053 14.792 10.603 1.00 79.12 271 PHE A O 1
ATOM 2268 N N . SER A 1 272 ? -3.588 13.658 9.351 1.00 75.88 272 SER A N 1
ATOM 2269 C CA . SER A 1 272 ? -2.408 13.923 10.178 1.00 75.88 272 SER A CA 1
ATOM 2270 C C . SER A 1 272 ? -1.567 15.024 9.531 1.00 75.88 272 SER A C 1
ATOM 2272 O O . SER A 1 272 ? -1.299 14.960 8.328 1.00 75.88 272 SER A O 1
ATOM 2274 N N . THR A 1 273 ? -1.164 16.042 10.292 1.00 65.88 273 THR A N 1
ATOM 2275 C CA . THR A 1 273 ? -0.456 17.219 9.760 1.00 65.88 273 THR A CA 1
ATOM 2276 C C . THR A 1 273 ? 1.059 17.021 9.604 1.00 65.88 273 THR A C 1
ATOM 2278 O O . THR A 1 273 ? 1.645 17.665 8.738 1.00 65.88 273 THR A O 1
ATOM 2281 N N . GLU A 1 274 ? 1.694 16.092 10.337 1.00 64.25 274 GLU A N 1
ATOM 2282 C CA . GLU A 1 274 ? 3.155 15.859 10.298 1.00 64.25 274 GLU A CA 1
ATOM 2283 C C . GLU A 1 274 ? 3.560 14.371 10.421 1.00 64.25 274 GLU A C 1
ATOM 2285 O O . GLU A 1 274 ? 2.725 13.477 10.561 1.00 64.25 274 GLU A O 1
ATOM 2290 N N . LYS A 1 275 ? 4.867 14.084 10.321 1.00 58.41 275 LYS A N 1
ATOM 2291 C CA . LYS A 1 275 ? 5.428 12.727 10.169 1.00 58.41 275 LYS A CA 1
ATOM 2292 C C . LYS A 1 275 ? 5.485 11.894 11.454 1.00 58.41 275 LYS A C 1
ATOM 2294 O O . LYS A 1 275 ? 5.217 10.703 11.371 1.00 58.41 275 LYS A O 1
ATOM 2299 N N . ALA A 1 276 ? 5.801 12.484 12.607 1.00 59.38 276 ALA A N 1
ATOM 2300 C CA . ALA A 1 276 ? 5.750 11.801 13.914 1.00 59.38 276 ALA A CA 1
ATOM 2301 C C . ALA A 1 276 ? 4.329 11.763 14.496 1.00 59.38 276 ALA A C 1
ATOM 2303 O O . ALA A 1 276 ? 3.968 10.931 15.323 1.00 59.38 276 ALA A O 1
ATOM 2304 N N . LEU A 1 277 ? 3.493 12.662 13.992 1.00 66.00 277 LEU A N 1
ATOM 2305 C CA . LEU A 1 277 ? 2.176 12.946 14.505 1.00 66.00 277 LEU A CA 1
ATOM 2306 C C . LEU A 1 277 ? 1.233 11.722 14.387 1.00 66.00 277 LEU A C 1
ATOM 2308 O O . LEU A 1 277 ? 0.555 11.368 15.345 1.00 66.00 277 LEU A O 1
ATOM 2312 N N . TRP A 1 278 ? 1.214 10.980 13.282 1.00 78.31 278 TRP A N 1
ATOM 2313 C CA . TRP A 1 278 ? 0.300 9.829 13.184 1.00 78.31 278 TRP A CA 1
ATOM 2314 C C . TRP A 1 278 ? 0.521 8.751 14.273 1.00 78.31 278 TRP A C 1
ATOM 2316 O O . TRP A 1 278 ? -0.451 8.104 14.656 1.00 78.31 278 TRP A O 1
ATOM 2326 N N . VAL A 1 279 ? 1.744 8.569 14.799 1.00 83.62 279 VAL A N 1
ATOM 2327 C CA . VAL A 1 279 ? 2.031 7.623 15.899 1.00 83.62 279 VAL A CA 1
ATOM 2328 C C . VAL A 1 279 ? 1.316 8.059 17.174 1.00 83.62 279 VAL A C 1
ATOM 2330 O O . VAL A 1 279 ? 0.591 7.264 17.770 1.00 83.62 279 VAL A O 1
ATOM 2333 N N . ASP A 1 280 ? 1.468 9.330 17.543 1.00 78.19 280 ASP A N 1
ATOM 2334 C CA . ASP A 1 280 ? 0.783 9.956 18.677 1.00 78.19 280 ASP A CA 1
ATOM 2335 C C . ASP A 1 280 ? -0.744 9.788 18.560 1.00 78.19 280 ASP A C 1
ATOM 2337 O O . ASP A 1 280 ? -1.396 9.393 19.525 1.00 78.19 280 ASP A O 1
ATOM 2341 N N . TRP A 1 281 ? -1.320 9.963 17.363 1.00 79.06 281 TRP A N 1
ATOM 2342 C CA . TRP A 1 281 ? -2.757 9.744 17.145 1.00 79.06 281 TRP A CA 1
ATOM 2343 C C . TRP A 1 281 ? -3.181 8.306 17.470 1.00 79.06 281 TRP A C 1
ATOM 2345 O O . TRP A 1 281 ? -4.170 8.083 18.171 1.00 79.06 281 TRP A O 1
ATOM 2355 N N . TRP A 1 282 ? -2.429 7.313 16.984 1.00 83.06 282 TRP A N 1
ATOM 2356 C CA . TRP A 1 282 ? -2.710 5.906 17.277 1.00 83.06 282 TRP A CA 1
ATOM 2357 C C . TRP A 1 282 ? -2.559 5.590 18.767 1.00 83.06 282 TRP A C 1
ATOM 2359 O O . TRP A 1 282 ? -3.273 4.726 19.274 1.00 83.06 282 TRP A O 1
ATOM 2369 N N . ARG A 1 283 ? -1.654 6.277 19.472 1.00 83.69 283 ARG A N 1
ATOM 2370 C CA . ARG A 1 283 ? -1.486 6.152 20.926 1.00 83.69 283 ARG A CA 1
ATOM 2371 C C . ARG A 1 283 ? -2.654 6.766 21.695 1.00 83.69 283 ARG A C 1
ATOM 2373 O O . ARG A 1 283 ? -3.166 6.120 22.600 1.00 83.69 283 ARG A O 1
ATOM 2380 N N . GLU A 1 284 ? -3.100 7.961 21.317 1.00 74.88 284 GLU A N 1
ATOM 2381 C CA . GLU A 1 284 ? -4.260 8.639 21.919 1.00 74.88 284 GLU A CA 1
ATOM 2382 C C . GLU A 1 284 ? -5.576 7.880 21.685 1.00 74.88 284 GLU A C 1
ATOM 2384 O O . GLU A 1 284 ? -6.516 8.006 22.467 1.00 74.88 284 GLU A O 1
ATOM 2389 N N . ASN A 1 285 ? -5.643 7.075 20.620 1.00 74.94 285 ASN A N 1
ATOM 2390 C CA . ASN A 1 285 ? -6.823 6.306 20.232 1.00 74.94 285 ASN A CA 1
ATOM 2391 C C . ASN A 1 285 ? -6.593 4.791 20.358 1.00 74.94 285 ASN A C 1
ATOM 2393 O O . ASN A 1 285 ? -7.048 4.010 19.517 1.00 74.94 285 ASN A O 1
ATOM 2397 N N . ASP A 1 286 ? -5.875 4.353 21.396 1.00 77.06 286 ASP A N 1
ATOM 2398 C CA . ASP A 1 286 ? -5.496 2.945 21.541 1.00 77.06 286 ASP A CA 1
ATOM 2399 C C . ASP A 1 286 ? -6.678 1.984 21.726 1.00 77.06 286 ASP A C 1
ATOM 2401 O O . ASP A 1 286 ? -6.600 0.838 21.282 1.00 77.06 286 ASP A O 1
ATOM 2405 N N . TYR A 1 287 ? -7.817 2.464 22.233 1.00 71.06 287 TYR A N 1
ATOM 2406 C CA . TYR A 1 287 ? -9.088 1.728 22.277 1.00 71.06 287 TYR A CA 1
ATOM 2407 C C . TYR A 1 287 ? -9.495 1.142 20.910 1.00 71.06 287 TYR A C 1
ATOM 2409 O O . TYR A 1 287 ? -10.131 0.086 20.833 1.00 71.06 287 TYR A O 1
ATOM 2417 N N . ILE A 1 288 ? -9.091 1.787 19.807 1.00 74.56 288 ILE A N 1
ATOM 2418 C CA . ILE A 1 288 ? -9.382 1.326 18.448 1.00 74.56 288 ILE A CA 1
ATOM 2419 C C . ILE A 1 288 ? -8.685 -0.009 18.162 1.00 74.56 288 ILE A C 1
ATOM 2421 O O . ILE A 1 288 ? -9.279 -0.871 17.513 1.00 74.56 288 ILE A O 1
ATOM 2425 N N . TRP A 1 289 ? -7.468 -0.234 18.665 1.00 78.75 289 TRP A N 1
ATOM 2426 C CA . TRP A 1 289 ? -6.618 -1.358 18.244 1.00 78.75 289 TRP A CA 1
ATOM 2427 C C . TRP A 1 289 ? -6.090 -2.250 19.372 1.00 78.75 289 TRP A C 1
ATOM 2429 O O . TRP A 1 289 ? -5.846 -3.426 19.118 1.00 78.75 289 TRP A O 1
ATOM 2439 N N . ARG A 1 290 ? -5.895 -1.743 20.592 1.00 75.62 290 ARG A N 1
ATOM 2440 C CA . ARG A 1 290 ? -5.290 -2.483 21.713 1.00 75.62 290 ARG A CA 1
ATOM 2441 C C . ARG A 1 290 ? -6.308 -3.302 22.496 1.00 75.62 290 ARG A C 1
ATOM 2443 O O . ARG A 1 290 ? -5.989 -4.379 22.992 1.00 75.62 290 ARG A O 1
ATOM 2450 N N . GLU A 1 291 ? -7.534 -2.813 22.636 1.00 66.06 291 GLU A N 1
ATOM 2451 C CA . GLU A 1 291 ? -8.518 -3.533 23.435 1.00 66.06 291 GLU A CA 1
ATOM 2452 C C . GLU A 1 291 ? -8.967 -4.842 22.755 1.00 66.06 291 GLU A C 1
ATOM 2454 O O . GLU A 1 291 ? -9.401 -4.844 21.597 1.00 66.06 291 GLU A O 1
ATOM 2459 N N . ASN A 1 292 ? -8.923 -5.945 23.526 1.00 49.03 292 ASN A N 1
ATOM 2460 C CA . ASN A 1 292 ? -9.322 -7.328 23.178 1.00 49.03 292 ASN A CA 1
ATOM 2461 C C . ASN A 1 292 ? -10.769 -7.476 22.653 1.00 49.03 292 ASN A C 1
ATOM 2463 O O . ASN A 1 292 ? -11.212 -8.570 22.293 1.00 49.03 292 ASN A O 1
ATOM 2467 N N . TYR A 1 293 ? -11.539 -6.393 22.629 1.00 46.09 293 TYR A N 1
ATOM 2468 C CA . TYR A 1 293 ? -12.933 -6.349 22.212 1.00 46.09 293 TYR A CA 1
ATOM 2469 C C . TYR A 1 293 ? -13.019 -6.168 20.688 1.00 46.09 293 TYR A C 1
ATOM 2471 O O . TYR A 1 293 ? -13.409 -5.131 20.157 1.00 46.09 293 TYR A O 1
ATOM 2479 N N . THR A 1 294 ? -12.592 -7.191 19.950 1.00 45.44 294 THR A N 1
ATOM 2480 C CA . THR A 1 294 ? -12.488 -7.187 18.485 1.00 45.44 294 THR A CA 1
ATOM 2481 C C . THR A 1 294 ? -13.799 -7.522 17.788 1.00 45.44 294 THR A C 1
ATOM 2483 O O . THR A 1 294 ? -13.906 -8.551 17.139 1.00 45.44 294 THR A O 1
ATOM 2486 N N . GLN A 1 295 ? -14.786 -6.630 17.909 1.00 55.12 295 GLN A N 1
ATOM 2487 C CA . GLN A 1 295 ? -15.777 -6.314 16.873 1.00 55.12 295 GLN A CA 1
ATOM 2488 C C . GLN A 1 295 ? -16.250 -4.879 17.131 1.00 55.12 295 GLN A C 1
ATOM 2490 O O . GLN A 1 295 ? -16.413 -4.476 18.283 1.00 55.12 295 GLN A O 1
ATOM 2495 N N . LEU A 1 296 ? -16.545 -4.130 16.074 1.00 57.47 296 LEU A N 1
ATOM 2496 C CA . LEU A 1 296 ? -17.319 -2.881 16.141 1.00 57.47 296 LEU A CA 1
ATOM 2497 C C . LEU A 1 296 ? -18.608 -3.052 16.960 1.00 57.47 296 LEU A C 1
ATOM 2499 O O . LEU A 1 296 ? -19.062 -2.132 17.634 1.00 57.47 296 LEU A O 1
ATOM 2503 N N . ASP A 1 297 ? -19.115 -4.288 17.006 1.00 55.06 297 ASP A N 1
ATOM 2504 C CA . ASP A 1 297 ? -20.188 -4.762 17.872 1.00 55.06 297 ASP A CA 1
ATOM 2505 C C . ASP A 1 297 ? -20.016 -4.433 19.355 1.00 55.06 297 ASP A C 1
ATOM 2507 O O . ASP A 1 297 ? -21.019 -4.347 20.054 1.00 55.06 297 ASP A O 1
ATOM 2511 N N . TRP A 1 298 ? -18.803 -4.236 19.881 1.00 65.81 298 TRP A N 1
ATOM 2512 C CA . TRP A 1 298 ? -18.646 -3.777 21.264 1.00 65.81 298 TRP A CA 1
ATOM 2513 C C . TRP A 1 298 ? -19.093 -2.325 21.432 1.00 65.81 298 TRP A C 1
ATOM 2515 O O . TRP A 1 298 ? -19.890 -2.052 22.333 1.00 65.81 298 TRP A O 1
ATOM 2525 N N . ILE A 1 299 ? -18.657 -1.430 20.534 1.00 66.94 299 ILE A N 1
ATOM 2526 C CA . ILE A 1 299 ? -19.142 -0.044 20.482 1.00 66.94 299 ILE A CA 1
ATOM 2527 C C . ILE A 1 299 ? -20.668 -0.100 20.341 1.00 66.94 299 ILE A C 1
ATOM 2529 O O . ILE A 1 299 ? -21.385 0.481 21.151 1.00 66.94 299 ILE A O 1
ATOM 2533 N N . PHE A 1 300 ? -21.183 -0.931 19.428 1.00 67.56 300 PHE A N 1
ATOM 2534 C CA . PHE A 1 300 ? -22.626 -1.117 19.234 1.00 67.56 300 PHE A CA 1
ATOM 2535 C C . PHE A 1 300 ? -23.381 -1.684 20.450 1.00 67.56 300 PHE A C 1
ATOM 2537 O O . PHE A 1 300 ? -24.562 -1.388 20.618 1.00 67.56 300 PHE A O 1
ATOM 2544 N N . LYS A 1 301 ? -22.743 -2.486 21.311 1.00 70.25 301 LYS A N 1
ATOM 2545 C CA . LYS A 1 301 ? -23.346 -3.010 22.553 1.00 70.25 301 LYS A CA 1
ATOM 2546 C C . LYS A 1 301 ? -23.403 -1.972 23.670 1.00 70.25 301 LYS A C 1
ATOM 2548 O O . LYS A 1 301 ? -24.294 -2.053 24.511 1.00 70.25 301 LYS A O 1
ATOM 2553 N N . HIS A 1 302 ? -22.463 -1.029 23.687 1.00 74.69 302 HIS A N 1
ATOM 2554 C CA . HIS A 1 302 ? -22.429 0.047 24.680 1.00 74.69 302 HIS A CA 1
ATOM 2555 C C . HIS A 1 302 ? -23.350 1.202 24.299 1.00 74.69 302 HIS A C 1
ATOM 2557 O O . HIS A 1 302 ? -23.799 1.939 25.174 1.00 74.69 302 HIS A O 1
ATOM 2563 N N . ILE A 1 303 ? -23.709 1.307 23.020 1.00 77.88 303 ILE A N 1
ATOM 2564 C CA . ILE A 1 303 ? -24.720 2.242 22.540 1.00 77.88 303 ILE A CA 1
ATOM 2565 C C . ILE A 1 303 ? -26.112 1.762 22.977 1.00 77.88 303 ILE A C 1
ATOM 2567 O O . ILE A 1 303 ? -26.681 0.818 22.430 1.00 77.88 303 ILE A O 1
ATOM 2571 N N . LYS A 1 304 ? -26.673 2.444 23.976 1.00 81.56 304 LYS A N 1
ATOM 2572 C CA . LYS A 1 304 ? -28.052 2.275 24.460 1.00 81.56 304 LYS A CA 1
ATOM 2573 C C . LYS A 1 304 ? -29.010 3.262 23.806 1.00 81.56 304 LYS A C 1
ATOM 2575 O O . LYS A 1 304 ? -30.188 2.960 23.636 1.00 81.56 304 LYS A O 1
ATOM 2580 N N . ARG A 1 305 ? -28.510 4.450 23.464 1.00 83.12 305 ARG A N 1
ATOM 2581 C CA . ARG A 1 305 ? -29.284 5.532 22.856 1.00 83.12 305 ARG A CA 1
ATOM 2582 C C . ARG A 1 305 ? -28.413 6.285 21.863 1.00 83.12 305 ARG A C 1
ATOM 2584 O O . ARG A 1 305 ? -27.241 6.520 22.129 1.00 83.12 305 ARG A O 1
ATOM 2591 N N . ILE A 1 306 ? -29.008 6.688 20.748 1.00 82.25 306 ILE A N 1
ATOM 2592 C CA . ILE A 1 306 ? -28.355 7.533 19.752 1.00 82.25 306 ILE A CA 1
ATOM 2593 C C . ILE A 1 306 ? -29.036 8.894 19.788 1.00 82.25 306 ILE A C 1
ATOM 2595 O O . ILE A 1 306 ? -30.255 8.988 19.637 1.00 82.25 306 ILE A O 1
ATOM 2599 N N . ASP A 1 307 ? -28.245 9.933 20.016 1.00 80.50 307 ASP A N 1
ATOM 2600 C CA . ASP A 1 307 ? -28.658 11.324 19.926 1.00 80.50 307 ASP A CA 1
ATOM 2601 C C . ASP A 1 307 ? -27.974 11.965 18.715 1.00 80.50 307 ASP A C 1
ATOM 2603 O O . ASP A 1 307 ? -26.855 12.471 18.779 1.00 80.50 307 ASP A O 1
ATOM 2607 N N . LEU A 1 308 ? -28.645 11.896 17.563 1.00 71.94 308 LEU A N 1
ATOM 2608 C CA . LEU A 1 308 ? -28.127 12.472 16.318 1.00 71.94 308 LEU A CA 1
ATOM 2609 C C . LEU A 1 308 ? -28.267 14.004 16.254 1.00 71.94 308 LEU A C 1
ATOM 2611 O O . LEU A 1 308 ? -27.880 14.612 15.252 1.00 71.94 308 LEU A O 1
ATOM 2615 N N . GLY A 1 309 ? -28.838 14.634 17.290 1.00 64.12 309 GLY A N 1
ATOM 2616 C CA . GLY A 1 309 ? -29.193 16.050 17.279 1.00 64.12 309 GLY A CA 1
ATOM 2617 C C . GLY A 1 309 ? -30.157 16.428 16.141 1.00 64.12 309 GLY A C 1
ATOM 2618 O O . GLY A 1 309 ? -30.612 15.596 15.356 1.00 64.12 309 GLY A O 1
ATOM 2619 N N . LYS A 1 310 ? -30.464 17.726 16.007 1.00 50.34 310 LYS A N 1
ATOM 2620 C CA . LYS A 1 310 ? -31.146 18.295 14.820 1.00 50.34 310 LYS A CA 1
ATOM 2621 C C . LYS A 1 310 ? -30.166 18.543 13.664 1.00 50.34 310 LYS A C 1
ATOM 2623 O O . LYS A 1 310 ? -30.312 19.510 12.918 1.00 50.34 310 LYS A O 1
ATOM 2628 N N . SER A 1 311 ? -29.137 17.717 13.551 1.00 49.69 311 SER A N 1
ATOM 2629 C CA . SER A 1 311 ? -28.134 17.820 12.498 1.00 49.69 311 SER A CA 1
ATOM 2630 C C . SER A 1 311 ? -28.833 17.526 11.171 1.00 49.69 311 SER A C 1
ATOM 2632 O O . SER A 1 311 ? -29.541 16.521 11.052 1.00 49.69 311 SER A O 1
ATOM 2634 N N . LYS A 1 312 ? -28.718 18.418 10.178 1.00 47.72 312 LYS A N 1
ATOM 2635 C CA . LYS A 1 312 ? -29.283 18.154 8.847 1.00 47.72 312 LYS A CA 1
ATOM 2636 C C . LYS A 1 312 ? -28.712 16.820 8.359 1.00 47.72 312 LYS A C 1
ATOM 2638 O O . LYS A 1 312 ? -27.538 16.545 8.584 1.00 47.72 312 LYS A O 1
ATOM 2643 N N . LYS A 1 313 ? -29.524 15.989 7.694 1.00 48.22 313 LYS A N 1
ATOM 2644 C CA . LYS A 1 313 ? -29.127 14.654 7.192 1.00 48.22 313 LYS A CA 1
ATOM 2645 C C . LYS A 1 313 ? -27.809 14.643 6.390 1.00 48.22 313 LYS A C 1
ATOM 2647 O O . LYS A 1 313 ? -27.208 13.586 6.259 1.00 48.22 313 LYS A O 1
ATOM 2652 N N . GLU A 1 314 ? -27.377 15.794 5.882 1.00 43.41 314 GLU A N 1
ATOM 2653 C CA . GLU A 1 314 ? -26.160 15.996 5.088 1.00 43.41 314 GLU A CA 1
ATOM 2654 C C . GLU A 1 314 ? -24.902 16.335 5.922 1.00 43.41 314 GLU A C 1
ATOM 2656 O O . GLU A 1 314 ? -23.797 16.291 5.394 1.00 43.41 314 GLU A O 1
ATOM 2661 N N . GLU A 1 315 ? -25.036 16.620 7.224 1.00 49.78 315 GLU A N 1
ATOM 2662 C CA . GLU A 1 315 ? -23.942 17.042 8.125 1.00 49.78 315 GLU A CA 1
ATOM 2663 C C . GLU A 1 315 ? -23.643 16.035 9.246 1.00 49.78 315 GLU A C 1
ATOM 2665 O O . GLU A 1 315 ? -22.920 16.353 10.192 1.00 49.78 315 GLU A O 1
ATOM 2670 N N . ILE A 1 316 ? -24.176 14.810 9.172 1.00 53.09 316 ILE A N 1
ATOM 2671 C CA . ILE A 1 316 ? -23.768 13.750 10.100 1.00 53.09 316 ILE A CA 1
ATOM 2672 C C . ILE A 1 316 ? -22.324 13.381 9.751 1.00 53.09 316 ILE A C 1
ATOM 2674 O O . ILE A 1 316 ? -22.061 12.549 8.884 1.00 53.09 316 ILE A O 1
ATOM 2678 N N . GLY A 1 317 ? -21.381 14.062 10.400 1.00 58.81 317 GLY A N 1
ATOM 2679 C CA . GLY A 1 317 ? -19.978 13.693 10.382 1.00 58.81 317 GLY A CA 1
ATOM 2680 C C . GLY A 1 317 ? -19.805 12.272 10.905 1.00 58.81 317 GLY A C 1
ATOM 2681 O O . GLY A 1 317 ? -20.630 11.750 11.651 1.00 58.81 317 GLY A O 1
ATOM 2682 N N . ASN A 1 318 ? -18.698 11.642 10.538 1.00 67.56 318 ASN A N 1
ATOM 2683 C CA . ASN A 1 318 ? -18.421 10.258 10.915 1.00 67.56 318 ASN A CA 1
ATOM 2684 C C . ASN A 1 318 ? -17.787 10.153 12.307 1.00 67.56 318 ASN A C 1
ATOM 2686 O O . ASN A 1 318 ? -17.005 9.245 12.559 1.00 67.56 318 ASN A O 1
ATOM 2690 N N . CYS A 1 319 ? -18.072 11.116 13.185 1.00 75.56 319 CYS A N 1
ATOM 2691 C CA . CYS A 1 319 ? -17.456 11.279 14.493 1.00 75.56 319 CYS A CA 1
ATOM 2692 C C . CYS A 1 319 ? -18.529 11.507 15.556 1.00 75.56 319 CYS A C 1
ATOM 2694 O O . CYS A 1 319 ? -19.458 12.299 15.378 1.00 75.56 319 CYS A O 1
ATOM 2696 N N . PHE A 1 320 ? -18.400 10.788 16.660 1.00 77.38 320 PHE A N 1
ATOM 2697 C CA . PHE A 1 320 ? -19.379 10.738 17.729 1.00 77.38 320 PHE A CA 1
ATOM 2698 C C . PHE A 1 320 ? -18.660 10.682 19.069 1.00 77.38 320 PHE A C 1
ATOM 2700 O O . PHE A 1 320 ? -17.560 10.154 19.152 1.00 77.38 320 PHE A O 1
ATOM 2707 N N . ASP A 1 321 ? -19.292 11.174 20.124 1.00 81.56 321 ASP A N 1
ATOM 2708 C CA . ASP A 1 321 ? -18.859 10.907 21.491 1.00 81.56 321 ASP A CA 1
ATOM 2709 C C . ASP A 1 321 ? -19.809 9.869 22.104 1.00 81.56 321 ASP A C 1
ATOM 2711 O O . ASP A 1 321 ? -21.025 10.066 22.155 1.00 81.56 321 ASP A O 1
ATOM 2715 N N . LEU A 1 322 ? -19.250 8.734 22.523 1.00 79.62 322 LEU A N 1
ATOM 2716 C CA . LEU A 1 322 ? -19.921 7.688 23.279 1.00 79.62 322 LEU A CA 1
ATOM 2717 C C . LEU A 1 322 ? -19.660 7.908 24.767 1.00 79.62 322 LEU A C 1
ATOM 2719 O O . LEU A 1 322 ? -18.550 7.718 25.261 1.00 79.62 322 LEU A O 1
ATOM 2723 N N . ASP A 1 323 ? -20.709 8.260 25.495 1.00 83.12 323 ASP A N 1
ATOM 2724 C CA . ASP A 1 323 ? -20.689 8.251 26.951 1.00 83.12 323 ASP A CA 1
ATOM 2725 C C . ASP A 1 323 ? -20.789 6.801 27.442 1.00 83.12 323 ASP A C 1
ATOM 2727 O O . ASP A 1 323 ? -21.840 6.168 27.347 1.00 83.12 323 ASP A O 1
ATOM 2731 N N . LEU A 1 324 ? -19.694 6.266 27.979 1.00 77.19 324 LEU A N 1
ATOM 2732 C CA . LEU A 1 324 ? -19.593 4.898 28.489 1.00 77.19 324 LEU A CA 1
ATOM 2733 C C . LEU A 1 324 ? -20.477 4.654 29.723 1.00 77.19 324 LEU A C 1
ATOM 2735 O O . LEU A 1 324 ? -20.857 3.514 29.992 1.00 77.19 324 LEU A O 1
ATOM 2739 N N . LYS A 1 325 ? -20.843 5.704 30.470 1.00 81.75 325 LYS A N 1
ATOM 2740 C CA . LYS A 1 325 ? -21.713 5.605 31.649 1.00 81.75 325 LYS A CA 1
ATOM 2741 C C . LYS A 1 325 ? -23.179 5.514 31.241 1.00 81.75 325 LYS A C 1
ATOM 2743 O O . LYS A 1 325 ? -23.917 4.671 31.757 1.00 81.75 325 LYS A O 1
ATOM 2748 N N . THR A 1 326 ? -23.618 6.382 30.331 1.00 84.50 326 THR A N 1
ATOM 2749 C CA . THR A 1 326 ? -25.026 6.424 29.901 1.00 84.50 326 THR A CA 1
ATOM 2750 C C . THR A 1 326 ? -25.315 5.518 28.705 1.00 84.50 326 THR A C 1
ATOM 2752 O O . THR A 1 326 ? -26.459 5.109 28.508 1.00 84.50 326 THR A O 1
ATOM 2755 N N . GLY A 1 327 ? -24.290 5.148 27.941 1.00 83.31 327 GLY A N 1
ATOM 2756 C CA . GLY A 1 327 ? -24.413 4.481 26.648 1.00 83.31 327 GLY A CA 1
ATOM 2757 C C . GLY A 1 327 ? -24.967 5.395 25.554 1.00 83.31 327 GLY A C 1
ATOM 2758 O O . GLY A 1 327 ? -25.545 4.901 24.584 1.00 83.31 327 GLY A O 1
ATOM 2759 N N . THR A 1 328 ? -24.881 6.716 25.728 1.00 85.88 328 THR A N 1
ATOM 2760 C CA . THR A 1 328 ? -25.394 7.681 24.749 1.00 85.88 328 THR A CA 1
ATOM 2761 C C . THR A 1 328 ? -24.330 7.958 23.700 1.00 85.88 328 THR A C 1
ATOM 2763 O O . THR A 1 328 ? -23.227 8.376 24.041 1.00 85.88 328 THR A O 1
ATOM 2766 N N . LEU A 1 329 ? -24.673 7.736 22.433 1.00 84.88 329 LEU A N 1
ATOM 2767 C CA . LEU A 1 329 ? -23.866 8.127 21.285 1.00 84.88 329 LEU A CA 1
ATOM 2768 C C . LEU A 1 329 ? -24.378 9.455 20.736 1.00 84.88 329 LEU A C 1
ATOM 2770 O O . LEU A 1 329 ? -25.472 9.493 20.170 1.00 84.88 329 LEU A O 1
ATOM 2774 N N . SER A 1 330 ? -23.584 10.510 20.867 1.00 84.19 330 SER A N 1
ATOM 2775 C CA . SER A 1 330 ? -23.942 11.853 20.408 1.00 84.19 330 SER A CA 1
ATOM 2776 C C . SER A 1 330 ? -23.088 12.271 19.219 1.00 84.19 330 SER A C 1
ATOM 2778 O O . SER A 1 330 ? -21.881 12.030 19.207 1.00 84.19 330 SER A O 1
ATOM 2780 N N . THR A 1 331 ? -23.686 12.911 18.212 1.00 77.38 331 THR A N 1
ATOM 2781 C CA . THR A 1 331 ? -22.927 13.457 17.072 1.00 77.38 331 THR A CA 1
ATOM 2782 C C . THR A 1 331 ? -21.913 14.497 17.533 1.00 77.38 331 THR A C 1
ATOM 2784 O O . THR A 1 331 ? -22.273 15.429 18.256 1.00 77.38 331 THR A O 1
ATOM 2787 N N . LYS A 1 332 ? -20.674 14.384 17.048 1.00 77.25 332 LYS A N 1
ATOM 2788 C CA . LYS A 1 332 ? -19.612 15.364 17.265 1.00 77.25 332 LYS A CA 1
ATOM 2789 C C . LYS A 1 332 ? -19.252 16.021 15.938 1.00 77.25 332 LYS A C 1
ATOM 2791 O O . LYS A 1 332 ? -18.717 15.382 15.033 1.00 77.25 332 LYS A O 1
ATOM 2796 N N . ILE A 1 333 ? -19.539 17.314 15.816 1.00 70.38 333 ILE A N 1
ATOM 2797 C CA . ILE A 1 333 ? -19.091 18.093 14.661 1.00 70.38 333 ILE A CA 1
ATOM 2798 C C . ILE A 1 333 ? -17.610 18.389 14.861 1.00 70.38 333 ILE A C 1
ATOM 2800 O O . ILE A 1 333 ? -17.249 19.164 15.743 1.00 70.38 333 ILE A O 1
ATOM 2804 N N . LEU A 1 334 ? -16.768 17.773 14.034 1.00 65.00 334 LEU A N 1
ATOM 2805 C CA . LEU A 1 334 ? -15.360 18.139 13.949 1.00 65.00 334 LEU A CA 1
ATOM 2806 C C . LEU A 1 334 ? -15.246 19.437 13.158 1.00 65.00 334 LEU A C 1
ATOM 2808 O O . LEU A 1 334 ? -15.635 19.484 11.984 1.00 65.00 334 LEU A O 1
ATOM 2812 N N . ASN A 1 335 ? -14.701 20.474 13.787 1.00 66.94 335 ASN A N 1
ATOM 2813 C CA . ASN A 1 335 ? -14.307 21.676 13.058 1.00 66.94 335 ASN A CA 1
ATOM 2814 C C . ASN A 1 335 ? -13.113 21.378 12.121 1.00 66.94 335 ASN A C 1
ATOM 2816 O O . ASN A 1 335 ? -12.511 20.304 12.182 1.00 66.94 335 ASN A O 1
ATOM 2820 N N . GLU A 1 336 ? -12.757 22.309 11.231 1.00 61.75 336 GLU A N 1
ATOM 2821 C CA . GLU A 1 336 ? -11.635 22.116 10.292 1.00 61.75 336 GLU A CA 1
ATOM 2822 C C . GLU A 1 336 ? -10.322 21.767 11.007 1.00 61.75 336 GLU A C 1
ATOM 2824 O O . GLU A 1 336 ? -9.612 20.861 10.581 1.00 61.75 336 GLU A O 1
ATOM 2829 N N . ARG A 1 337 ? -10.063 22.394 12.157 1.00 61.81 337 ARG A N 1
ATOM 2830 C CA . ARG A 1 337 ? -8.909 22.129 13.027 1.00 61.81 337 ARG A CA 1
ATOM 2831 C C . ARG A 1 337 ? -8.979 20.785 13.765 1.00 61.81 337 ARG A C 1
ATOM 2833 O O . ARG A 1 337 ? -8.023 20.380 14.397 1.00 61.81 337 ARG A O 1
ATOM 2840 N N . GLU A 1 338 ? -10.112 20.101 13.771 1.00 63.81 338 GLU A N 1
ATOM 2841 C CA . GLU A 1 338 ? -10.243 18.760 14.351 1.00 63.81 338 GLU A CA 1
ATOM 2842 C C . GLU A 1 338 ? -10.207 17.679 13.274 1.00 63.81 338 GLU A C 1
ATOM 2844 O O . GLU A 1 338 ? -9.835 16.541 13.549 1.00 63.81 338 GLU A O 1
ATOM 2849 N N . ARG A 1 339 ? -10.556 18.042 12.034 1.00 60.22 339 ARG A N 1
ATOM 2850 C CA . ARG A 1 339 ? -10.302 17.219 10.844 1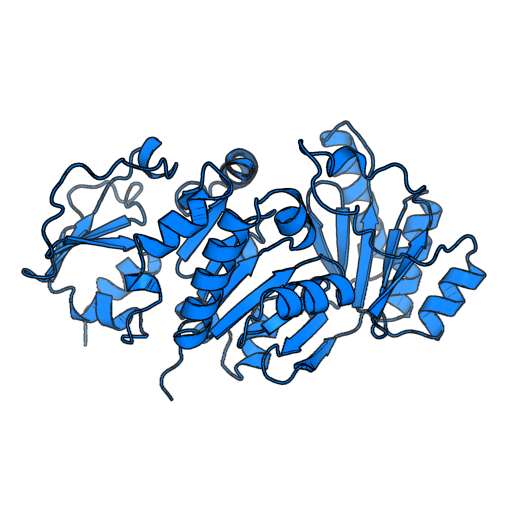.00 60.22 339 ARG A CA 1
ATOM 2851 C C . ARG A 1 339 ? -8.814 17.179 10.511 1.00 60.22 339 ARG A C 1
ATOM 2853 O O . ARG A 1 339 ? -8.306 16.129 10.121 1.00 60.22 339 ARG A O 1
ATOM 2860 N N . LEU A 1 340 ? -8.139 18.317 10.670 1.00 57.06 340 LEU A N 1
ATOM 2861 C CA . LEU A 1 340 ? -6.688 18.441 10.713 1.00 57.06 340 LEU A CA 1
ATOM 2862 C C . LEU A 1 340 ? -6.240 18.068 12.116 1.00 57.06 340 LEU A C 1
ATOM 2864 O O . LEU A 1 340 ? -6.367 18.872 13.021 1.00 57.06 340 LEU A O 1
ATOM 2868 N N . TRP A 1 341 ? -5.759 16.855 12.344 1.00 60.22 341 TRP A N 1
ATOM 2869 C CA . TRP A 1 341 ? -5.299 16.482 13.674 1.00 60.22 341 TRP A CA 1
ATOM 2870 C C . TRP A 1 341 ? -4.007 17.242 14.011 1.00 60.22 341 TRP A C 1
ATOM 2872 O O . TRP A 1 341 ? -2.896 16.829 13.684 1.00 60.22 341 TRP A O 1
ATOM 2882 N N . GLU A 1 342 ? -4.182 18.409 14.627 1.00 51.50 342 GLU A N 1
ATOM 2883 C CA . GLU A 1 342 ? -3.150 19.167 15.315 1.00 51.50 342 GLU A CA 1
ATOM 2884 C C . GLU A 1 342 ? -3.081 18.666 16.756 1.00 51.50 342 GLU A C 1
ATOM 2886 O O . GLU A 1 342 ? -4.108 18.601 17.438 1.00 51.50 342 GLU A O 1
ATOM 2891 N N . LYS A 1 343 ? -1.876 18.335 17.234 1.00 42.78 343 LYS A N 1
ATOM 2892 C CA . LYS A 1 343 ? -1.632 17.904 18.615 1.00 42.78 343 LYS A CA 1
ATOM 2893 C C . LYS A 1 343 ? -2.262 18.906 19.589 1.00 42.78 343 LYS A C 1
ATOM 2895 O O . LYS A 1 343 ? -1.732 19.997 19.808 1.00 42.78 343 LYS A O 1
ATOM 2900 N N . LYS A 1 344 ? -3.406 18.554 20.183 1.00 43.16 344 LYS A N 1
ATOM 2901 C CA . LYS A 1 344 ? -3.955 19.308 21.311 1.00 43.16 344 LYS A CA 1
ATOM 2902 C C . LYS A 1 344 ? -3.053 18.975 22.497 1.00 43.16 344 LYS A C 1
ATOM 2904 O O . LYS A 1 344 ? -3.088 17.859 22.999 1.00 43.16 344 LYS A O 1
ATOM 2909 N N . LEU A 1 345 ? -2.221 19.930 22.925 1.00 35.31 345 LEU A N 1
ATOM 2910 C CA . LEU A 1 345 ? -1.549 19.852 24.226 1.00 35.31 345 LEU A CA 1
ATOM 2911 C C . LEU A 1 345 ? -2.603 19.437 25.265 1.00 35.31 345 LEU A C 1
ATOM 2913 O O . LEU A 1 345 ? -3.664 20.068 25.294 1.00 35.31 345 LEU A O 1
ATOM 2917 N N . PRO A 1 346 ? -2.368 18.387 26.069 1.00 35.44 346 PRO A N 1
ATOM 2918 C CA . PRO A 1 346 ? -3.397 17.838 26.934 1.00 35.44 346 PRO A CA 1
ATOM 2919 C C . PRO A 1 346 ? -3.750 18.857 28.021 1.00 35.44 346 PRO A C 1
ATOM 2921 O O . PRO A 1 346 ? -3.122 18.930 29.076 1.00 35.44 346 PRO A O 1
ATOM 2924 N N . THR A 1 347 ? -4.778 19.666 27.777 1.00 34.88 347 THR A N 1
ATOM 2925 C CA . THR A 1 347 ? -5.449 20.422 28.827 1.00 34.88 347 THR A CA 1
ATOM 2926 C C . THR A 1 347 ? -6.283 19.430 29.622 1.00 34.88 347 THR A C 1
ATOM 2928 O O . THR A 1 347 ? -7.353 19.025 29.187 1.00 34.88 347 THR A O 1
ATOM 2931 N N . GLN A 1 348 ? -5.699 18.986 30.735 1.00 41.56 348 GLN A N 1
ATOM 2932 C CA . GLN A 1 348 ? -6.297 18.346 31.909 1.00 41.56 348 GLN A CA 1
ATOM 2933 C C . GLN A 1 348 ? -7.762 17.865 31.794 1.00 41.56 348 GLN A C 1
ATOM 2935 O O . GLN A 1 348 ? -8.688 18.661 31.662 1.00 41.56 348 GLN A O 1
ATOM 2940 N N . LYS A 1 349 ? -7.942 16.561 32.060 1.00 40.19 349 LYS A N 1
ATOM 2941 C CA . LYS A 1 349 ? -9.205 15.863 32.372 1.00 40.19 349 LYS A CA 1
ATOM 2942 C C . LYS A 1 349 ? -10.258 15.863 31.256 1.00 40.19 349 LYS A C 1
ATOM 2944 O O . LYS A 1 349 ? -11.336 16.432 31.405 1.00 40.19 349 LYS A O 1
ATOM 2949 N N . THR A 1 350 ? -10.034 15.077 30.207 1.00 42.97 350 THR A N 1
ATOM 2950 C CA . THR A 1 350 ? -11.163 14.315 29.651 1.00 42.97 350 THR A CA 1
ATOM 2951 C C . THR A 1 350 ? -11.641 13.365 30.745 1.00 42.97 350 THR A C 1
ATOM 2953 O O . THR A 1 350 ? -10.830 12.662 31.344 1.00 42.97 350 THR A O 1
ATOM 2956 N N . SER A 1 351 ? -12.927 13.405 31.093 1.00 48.38 351 SER A N 1
ATOM 2957 C CA . SER A 1 351 ? -13.490 12.421 32.014 1.00 48.38 351 SER A CA 1
ATOM 2958 C C . SER A 1 351 ? -13.259 11.029 31.429 1.00 48.38 351 SER A C 1
ATOM 2960 O O . SER A 1 351 ? -13.490 10.829 30.237 1.00 48.38 351 SER A O 1
ATOM 2962 N N . ASP A 1 352 ? -12.870 10.060 32.258 1.00 53.94 352 ASP A N 1
ATOM 2963 C CA . ASP A 1 352 ? -12.677 8.642 31.891 1.00 53.94 352 ASP A CA 1
ATOM 2964 C C . ASP A 1 352 ? -13.972 7.948 31.380 1.00 53.94 352 ASP A C 1
ATOM 2966 O O . ASP A 1 352 ? -14.103 6.729 31.408 1.00 53.94 352 ASP A O 1
ATOM 2970 N N . GLN A 1 353 ? -14.987 8.720 30.980 1.00 68.06 353 GLN A N 1
ATOM 2971 C CA . GLN A 1 353 ? -16.343 8.291 30.651 1.00 68.06 353 GLN A CA 1
ATOM 2972 C C . GLN A 1 353 ? -16.761 8.646 29.220 1.00 68.06 353 GLN A C 1
ATOM 2974 O O . GLN A 1 353 ? -17.750 8.088 28.759 1.00 68.06 353 GLN A O 1
ATOM 2979 N N . LEU A 1 354 ? -16.059 9.542 28.516 1.00 69.69 354 LEU A N 1
ATOM 2980 C CA . LEU A 1 354 ? -16.401 9.930 27.142 1.00 69.69 354 LEU A CA 1
ATOM 2981 C C . LEU A 1 354 ? -15.365 9.396 26.157 1.00 69.69 354 LEU A C 1
ATOM 2983 O O . LEU A 1 354 ? -14.199 9.780 26.192 1.00 69.69 354 LEU A O 1
ATOM 2987 N N . LEU A 1 355 ? -15.826 8.533 25.257 1.00 73.56 355 LEU A N 1
ATOM 2988 C CA . LEU A 1 355 ? -15.034 7.936 24.196 1.00 73.56 355 LEU A CA 1
ATOM 2989 C C . LEU A 1 355 ? -15.415 8.566 22.856 1.00 73.56 355 LEU A C 1
ATOM 2991 O O . LEU A 1 355 ? -16.532 8.367 22.386 1.00 73.56 355 LEU A O 1
ATOM 2995 N N . THR A 1 356 ? -14.503 9.285 22.202 1.00 75.00 356 THR A N 1
ATOM 2996 C CA . THR A 1 356 ? -14.734 9.681 20.806 1.00 75.00 356 THR A CA 1
ATOM 2997 C C . THR A 1 356 ? -14.662 8.431 19.935 1.00 75.00 356 THR A C 1
ATOM 2999 O O . THR A 1 356 ? -13.706 7.681 20.039 1.00 75.00 356 THR A O 1
ATOM 3002 N N . VAL A 1 357 ? -15.661 8.178 19.096 1.00 73.25 357 VAL A N 1
ATOM 3003 C CA . VAL A 1 357 ? -15.723 7.039 18.176 1.00 73.25 357 VAL A CA 1
ATOM 3004 C C . VAL A 1 357 ? -15.991 7.524 16.760 1.00 73.25 357 VAL A C 1
ATOM 3006 O O . VAL A 1 357 ? -16.756 8.464 16.534 1.00 73.25 357 VAL A O 1
ATOM 3009 N N . PHE A 1 358 ? -15.386 6.846 15.791 1.00 72.75 358 PHE A N 1
ATOM 3010 C CA . PHE A 1 358 ? -15.589 7.130 14.377 1.00 72.75 358 PHE A CA 1
ATOM 3011 C C . PHE A 1 358 ? -16.475 6.057 13.743 1.00 72.75 358 PHE A C 1
ATOM 3013 O O . PHE A 1 358 ? -16.199 4.863 13.873 1.00 72.75 358 PHE A O 1
ATOM 3020 N N . LEU A 1 359 ? -17.561 6.484 13.097 1.00 70.69 359 LEU A N 1
ATOM 3021 C CA . LEU A 1 359 ? -18.604 5.625 12.536 1.00 70.69 359 LEU A CA 1
ATOM 3022 C C . LEU A 1 359 ? -19.064 6.181 11.186 1.00 70.69 359 LEU A C 1
ATOM 3024 O O . LEU A 1 359 ? -19.592 7.288 11.131 1.00 70.69 359 LEU A O 1
ATOM 3028 N N . TRP A 1 360 ? -18.915 5.408 10.106 1.00 66.69 360 TRP A N 1
ATOM 3029 C CA . TRP A 1 360 ? -19.545 5.733 8.822 1.00 66.69 360 TRP A CA 1
ATOM 3030 C C . TRP A 1 360 ? -21.072 5.707 8.877 1.00 66.69 360 TRP A C 1
ATOM 3032 O O . TRP A 1 360 ? -21.678 5.026 9.709 1.00 66.69 360 TRP A O 1
ATOM 3042 N N . HIS A 1 361 ? -21.694 6.402 7.926 1.00 64.12 361 HIS A N 1
ATOM 3043 C CA . HIS A 1 361 ? -23.144 6.465 7.778 1.00 64.12 361 HIS A CA 1
ATOM 3044 C C . HIS A 1 361 ? -23.804 5.080 7.739 1.00 64.12 361 HIS A C 1
ATOM 3046 O O . HIS A 1 361 ? -24.840 4.875 8.360 1.00 64.12 361 HIS A O 1
ATOM 3052 N N . GLU A 1 362 ? -23.194 4.110 7.063 1.00 62.94 362 GLU A N 1
ATOM 3053 C CA . GLU A 1 362 ? -23.683 2.737 6.963 1.00 62.94 362 GLU A CA 1
ATOM 3054 C C . GLU A 1 362 ? -23.713 2.046 8.335 1.00 62.94 362 GLU A C 1
ATOM 3056 O O . GLU A 1 362 ? -24.686 1.367 8.657 1.00 62.94 362 GLU A O 1
ATOM 3061 N N . HIS A 1 363 ? -22.709 2.285 9.185 1.00 69.94 363 HIS A N 1
ATOM 3062 C CA . HIS A 1 363 ? -22.685 1.774 10.560 1.00 69.94 363 HIS A CA 1
ATOM 3063 C C . HIS A 1 363 ? -23.771 2.420 11.422 1.00 69.94 363 HIS A C 1
ATOM 3065 O O . HIS A 1 363 ? -24.420 1.746 12.220 1.00 69.94 363 HIS A O 1
ATOM 3071 N N . ILE A 1 364 ? -24.017 3.719 11.231 1.00 70.62 364 ILE A N 1
ATOM 3072 C CA . ILE A 1 364 ? -25.124 4.422 11.888 1.00 70.62 364 ILE A CA 1
ATOM 3073 C C . ILE A 1 364 ? -26.474 3.877 11.409 1.00 70.62 364 ILE A C 1
ATOM 3075 O O . ILE A 1 364 ? -27.369 3.651 12.217 1.00 70.62 364 ILE A O 1
ATOM 3079 N N . GLN A 1 365 ? -26.635 3.609 10.113 1.00 69.94 365 GLN A N 1
ATOM 3080 C CA . GLN A 1 365 ? -27.851 2.992 9.590 1.00 69.94 365 GLN A CA 1
ATOM 3081 C C . GLN A 1 365 ? -28.073 1.592 10.166 1.00 69.94 365 GLN A C 1
ATOM 3083 O O . GLN A 1 365 ? -29.201 1.268 10.529 1.00 69.94 365 GLN A O 1
ATOM 3088 N N . GLU A 1 366 ? -27.028 0.766 10.267 1.00 71.00 366 GLU A N 1
ATOM 3089 C CA . GLU A 1 366 ? -27.108 -0.551 10.910 1.00 71.00 366 GLU A CA 1
ATOM 3090 C C . GLU A 1 366 ? -27.538 -0.437 12.377 1.00 71.00 366 GLU A C 1
ATOM 3092 O O . GLU A 1 366 ? -28.409 -1.185 12.817 1.00 71.00 366 GLU A O 1
ATOM 3097 N N . LEU A 1 367 ? -27.002 0.543 13.104 1.00 70.94 367 LEU A N 1
ATOM 3098 C CA . LEU A 1 367 ? -27.375 0.845 14.484 1.00 70.94 367 LEU A CA 1
ATOM 3099 C C . LEU A 1 367 ? -28.838 1.277 14.657 1.00 70.94 367 LEU A C 1
ATOM 3101 O O . LEU A 1 367 ? -29.456 0.964 15.674 1.00 70.94 367 LEU A O 1
ATOM 3105 N N . LEU A 1 368 ? -29.379 2.013 13.686 1.00 69.25 368 LEU A N 1
ATOM 3106 C CA . LEU A 1 368 ? -30.754 2.515 13.704 1.00 69.25 368 LEU A CA 1
ATOM 3107 C C . LEU A 1 368 ? -31.786 1.473 13.255 1.00 69.25 368 LEU A C 1
ATOM 3109 O O . LEU A 1 368 ? -32.987 1.713 13.402 1.00 69.25 368 LEU A O 1
ATOM 3113 N N . ARG A 1 369 ? -31.363 0.335 12.689 1.00 70.88 369 ARG A N 1
ATOM 3114 C CA . ARG A 1 369 ? -32.303 -0.720 12.292 1.00 70.88 369 ARG A CA 1
ATOM 3115 C C . ARG A 1 369 ? -32.972 -1.311 13.539 1.00 70.88 369 ARG A C 1
ATOM 3117 O O . ARG A 1 369 ? -32.278 -1.620 14.509 1.00 70.88 369 ARG A O 1
ATOM 3124 N N . PRO A 1 370 ? -34.303 -1.508 13.527 1.00 55.75 370 PRO A N 1
ATOM 3125 C CA . PRO A 1 370 ? -34.983 -2.183 14.623 1.00 55.75 370 PRO A CA 1
ATOM 3126 C C . PRO A 1 370 ? -34.390 -3.586 14.799 1.00 55.75 370 PRO A C 1
ATOM 3128 O O . PRO A 1 370 ? -34.257 -4.343 13.835 1.00 55.75 370 PRO A O 1
ATOM 3131 N N . LYS A 1 371 ? -33.987 -3.910 16.031 1.00 55.25 371 LYS A N 1
ATOM 3132 C CA . LYS A 1 371 ? -33.523 -5.253 16.388 1.00 55.25 371 LYS A CA 1
ATOM 3133 C C . LYS A 1 371 ? -34.764 -6.142 16.503 1.00 55.25 371 LYS A C 1
ATOM 3135 O O . LYS A 1 371 ? -35.551 -5.935 17.423 1.00 55.25 371 LYS A O 1
ATOM 3140 N N . ASN A 1 372 ? -34.952 -7.043 15.538 1.00 40.31 372 ASN A N 1
ATOM 3141 C CA . ASN A 1 372 ? -35.997 -8.072 15.578 1.00 40.31 372 ASN A CA 1
ATOM 3142 C C . ASN A 1 372 ? -35.680 -9.151 16.609 1.00 40.31 372 ASN A C 1
ATOM 3144 O O . ASN A 1 372 ? -34.481 -9.503 16.727 1.00 40.31 372 ASN A O 1
#

Radius of gyration: 22.18 Å; chains: 1; bounding box: 60×40×61 Å

InterPro domains:
  IPR023214 HAD superfamily [G3DSA:3.40.50.1000] (48-220)
  IPR036412 HAD-like superfamily [SSF56784] (24-221)

pLDDT: mean 79.13, std 16.2, range [32.81, 97.19]

Sequence (372 aa):
MKTEKIVAFQIDFFRLSNELTREELTETFQLLREISIYNQLFFFTNSPCDFTIKFIRDWELPLGYLIFNSGACVYSIAAQKKVAEVFLDSEIAKSILKASLINNLSFVIHTSSNKSFVQGLNYLNLSKYRGFDYQYKLVFAEYEKLNTWEEITFVINQYQIYSIEVLFFESQENLRREQISSFLGNLNSIHSNFRFCLEESTIHLFSKSNSKIKTVSQVLQVPKALVWKNLIYSSITYPDFKFAENAYFWLCNHRFSRSIDERGLTHKVIFSTEKALWVDWWRENDYIWRENYTQLDWIFKHIKRIDLGKSKKEEIGNCFDLDLKTGTLSTKILNERERLWEKKLPTQKTSDQLLTVFLWHEHIQELLRPKN

Organism: Mycoplasma haematolamae (strain Purdue) (NCBI:txid1212765)